Protein AF-A0A1E3VMW2-F1 (afdb_monomer_lite)

pLDDT: mean 75.23, std 18.52, range [34.0, 97.88]

Radius of gyration: 25.01 Å; chains: 1; bounding box: 43×43×113 Å

Sequence (293 aa):
MLRSIMIASTALVLLLGGCAENTAPGNDRAAEEAPPSAAADLVPASKAVREAEVSAVYPETMTEKEVRKTVRGRICRFTYTGVGDPVLAVEVPKAGAQPGRGVMKLNGKLVELQGESGEGQDMLAGETVMQADGLRAAVAPDQESTEAIDNAKQRREAALRFKVEGAEEVGFWGFYTCGEVVEGSATEADPRPREITATSGAEVYEHARCFACHGGLGYGGAGPEFRGHENLSDDKHVIGAILSGPGEMPAFADTLTNEQIAAVSTYIRTNWGNNFGPITPERVVEIRKSRAD

Structure (mmCIF, N/CA/C/O backbone):
data_AF-A0A1E3VMW2-F1
#
_entry.id   AF-A0A1E3VMW2-F1
#
loop_
_atom_site.group_PDB
_atom_site.id
_atom_site.type_symbol
_atom_site.label_atom_id
_atom_site.label_alt_id
_atom_site.label_comp_id
_atom_site.label_asym_id
_atom_site.label_entity_id
_atom_site.label_seq_id
_atom_site.pdbx_PDB_ins_code
_atom_site.Cartn_x
_atom_site.Cartn_y
_atom_site.Cartn_z
_atom_site.occupancy
_atom_site.B_iso_or_equiv
_atom_site.auth_seq_id
_atom_site.auth_comp_id
_atom_site.auth_asym_id
_atom_site.auth_atom_id
_atom_site.pdbx_PDB_model_num
ATOM 1 N N . MET A 1 1 ? 3.824 18.482 -87.664 1.00 45.34 1 MET A N 1
ATOM 2 C CA . MET A 1 1 ? 4.490 17.477 -86.803 1.00 45.34 1 MET A CA 1
ATOM 3 C C . MET A 1 1 ? 5.068 18.271 -85.638 1.00 45.34 1 MET A C 1
ATOM 5 O O . MET A 1 1 ? 5.895 19.120 -85.902 1.00 45.34 1 MET A O 1
ATOM 9 N N . LEU A 1 2 ? 4.503 18.284 -84.432 1.00 37.41 2 LEU A N 1
ATOM 10 C CA . LEU A 1 2 ? 4.511 17.207 -83.441 1.00 37.41 2 LEU A CA 1
ATOM 11 C C . LEU A 1 2 ? 3.449 17.521 -82.353 1.00 37.41 2 LEU A C 1
ATOM 13 O O . LEU A 1 2 ? 3.258 18.680 -81.998 1.00 37.41 2 LEU A O 1
ATOM 17 N N . ARG A 1 3 ? 2.749 16.492 -81.861 1.00 42.38 3 ARG A N 1
ATOM 18 C CA . ARG A 1 3 ? 1.789 16.522 -80.735 1.00 42.38 3 ARG A CA 1
ATOM 19 C C . ARG A 1 3 ? 2.523 16.658 -79.391 1.00 42.38 3 ARG A C 1
ATOM 21 O O . ARG A 1 3 ? 3.582 16.052 -79.274 1.00 42.38 3 ARG A O 1
ATOM 28 N N . SER A 1 4 ? 1.923 17.310 -78.383 1.00 43.19 4 SER A N 1
ATOM 29 C CA . SER A 1 4 ? 2.062 17.024 -76.926 1.00 43.19 4 SER A CA 1
ATOM 30 C C . SER A 1 4 ? 1.111 17.950 -76.137 1.00 43.19 4 SER A C 1
ATOM 32 O O . SER A 1 4 ? 1.305 19.157 -76.141 1.00 43.19 4 SER A O 1
ATOM 34 N N . ILE A 1 5 ? -0.106 17.509 -75.793 1.00 45.78 5 ILE A N 1
ATOM 35 C CA . ILE A 1 5 ? -0.536 16.836 -74.543 1.00 45.78 5 ILE A CA 1
ATOM 36 C C . ILE A 1 5 ? -0.614 17.806 -73.344 1.00 45.78 5 ILE A C 1
ATOM 38 O O . ILE A 1 5 ? 0.386 18.128 -72.714 1.00 45.78 5 ILE A O 1
ATOM 42 N N . MET A 1 6 ? -1.849 18.226 -73.032 1.00 45.41 6 MET A N 1
ATOM 43 C CA . MET A 1 6 ? -2.264 18.709 -71.710 1.00 45.41 6 MET A CA 1
ATOM 44 C C . MET A 1 6 ? -2.059 17.588 -70.685 1.00 45.41 6 MET A C 1
ATOM 46 O O . MET A 1 6 ? -2.569 16.487 -70.888 1.00 45.41 6 MET A O 1
ATOM 50 N N . ILE A 1 7 ? -1.392 17.878 -69.569 1.00 46.78 7 ILE A N 1
ATOM 51 C CA . ILE A 1 7 ? -1.481 17.057 -68.358 1.00 46.78 7 ILE A CA 1
ATOM 52 C C . ILE A 1 7 ? -2.141 17.923 -67.292 1.00 46.78 7 ILE A C 1
ATOM 54 O O . ILE A 1 7 ? -1.615 18.962 -66.898 1.00 46.78 7 ILE A O 1
ATOM 58 N N . ALA A 1 8 ? -3.345 17.511 -66.905 1.00 42.94 8 ALA A N 1
ATOM 59 C CA . ALA A 1 8 ? -4.125 18.109 -65.841 1.00 42.94 8 ALA A CA 1
ATOM 60 C C . ALA A 1 8 ? -3.450 17.847 -64.489 1.00 42.94 8 ALA A C 1
ATOM 62 O O . ALA A 1 8 ? -3.106 16.712 -64.164 1.00 42.94 8 ALA A O 1
ATOM 63 N N . SER A 1 9 ? -3.285 18.905 -63.701 1.00 45.75 9 SER A N 1
ATOM 64 C CA . SER A 1 9 ? -2.843 18.831 -62.313 1.00 45.75 9 SER A CA 1
ATOM 65 C C . SER A 1 9 ? -3.947 18.216 -61.450 1.00 45.75 9 SER A C 1
ATOM 67 O O . SER A 1 9 ? -4.866 18.912 -61.023 1.00 45.75 9 SER A O 1
ATOM 69 N N . THR A 1 10 ? -3.874 16.914 -61.184 1.00 45.25 10 THR A N 1
ATOM 70 C CA . THR A 1 10 ? -4.631 16.281 -60.095 1.00 45.25 10 THR A CA 1
ATOM 71 C C . THR A 1 10 ? -3.877 16.454 -58.784 1.00 45.25 10 THR A C 1
ATOM 73 O O . THR A 1 10 ? -2.752 15.983 -58.627 1.00 45.25 10 THR A O 1
ATOM 76 N N . ALA A 1 11 ? -4.519 17.158 -57.855 1.00 50.44 11 ALA A N 1
ATOM 77 C CA . ALA A 1 11 ? -4.103 17.311 -56.473 1.00 50.44 11 ALA A CA 1
ATOM 78 C C . ALA A 1 11 ? -4.029 15.952 -55.760 1.00 50.44 11 ALA A C 1
ATOM 80 O O . ALA A 1 11 ? -4.938 15.135 -55.885 1.00 50.44 11 ALA A O 1
ATOM 81 N N . LEU A 1 12 ? -2.988 15.757 -54.950 1.00 42.31 12 LEU A N 1
ATOM 82 C CA . LEU A 1 12 ? -2.970 14.742 -53.904 1.00 42.31 12 LEU A CA 1
ATOM 83 C C . LEU A 1 12 ? -2.643 15.438 -52.582 1.00 42.31 12 LEU A C 1
ATOM 85 O O . LEU A 1 12 ? -1.488 15.567 -52.186 1.00 42.31 12 LEU A O 1
ATOM 89 N N . VAL A 1 13 ? -3.688 15.951 -51.932 1.00 52.03 13 VAL A N 1
ATOM 90 C CA . VAL A 1 13 ? -3.635 16.322 -50.517 1.00 52.03 13 VAL A CA 1
ATOM 91 C C . VAL A 1 13 ? -3.684 15.008 -49.744 1.00 52.03 13 VAL A C 1
ATOM 93 O O . VAL A 1 13 ? -4.736 14.382 -49.637 1.00 52.03 13 VAL A O 1
ATOM 96 N N . LEU A 1 14 ? -2.526 14.553 -49.272 1.00 47.59 14 LEU A N 1
ATOM 97 C CA . LEU A 1 14 ? -2.429 13.437 -48.337 1.00 47.59 14 LEU A CA 1
ATOM 98 C C . LEU A 1 14 ? -3.011 13.892 -46.994 1.00 47.59 14 LEU A C 1
ATOM 100 O O . LEU A 1 14 ? -2.415 14.692 -46.276 1.00 47.59 14 LEU A O 1
ATOM 104 N N . LEU A 1 15 ? -4.208 13.395 -46.692 1.00 46.47 15 LEU A N 1
ATOM 105 C CA . LEU A 1 15 ? -4.826 13.455 -45.374 1.00 46.47 15 LEU A CA 1
ATOM 106 C C . LEU A 1 15 ? -3.934 12.699 -44.377 1.00 46.47 15 LEU A C 1
ATOM 108 O O . LEU A 1 15 ? -3.899 11.472 -44.368 1.00 46.47 15 LEU A O 1
ATOM 112 N N . LEU A 1 16 ? -3.220 13.438 -43.529 1.00 51.00 16 LEU A N 1
ATOM 113 C CA . LEU A 1 16 ? -2.649 12.923 -42.284 1.00 51.00 16 LEU A CA 1
ATOM 114 C C . LEU A 1 16 ? -3.783 12.781 -41.261 1.00 51.00 16 LEU A C 1
ATOM 116 O O . LEU A 1 16 ? -3.993 13.648 -40.418 1.00 51.00 16 LEU A O 1
ATOM 120 N N . GLY A 1 17 ? -4.548 11.702 -41.372 1.00 52.47 17 GLY A N 1
ATOM 121 C CA . GLY A 1 17 ? -5.539 11.295 -40.382 1.00 52.47 17 GLY A CA 1
ATOM 122 C C . GLY A 1 17 ? -5.531 9.779 -40.297 1.00 52.47 17 GLY A C 1
ATOM 123 O O . GLY A 1 17 ? -6.110 9.125 -41.155 1.00 52.47 17 GLY A O 1
ATOM 124 N N . GLY A 1 18 ? -4.813 9.222 -39.321 1.00 42.94 18 GLY A N 1
ATOM 125 C CA . GLY A 1 18 ? -4.735 7.764 -39.184 1.00 42.94 18 GLY A CA 1
ATOM 126 C C . GLY A 1 18 ? -3.926 7.199 -38.016 1.00 42.94 18 GLY A C 1
ATOM 127 O O . GLY A 1 18 ? -3.745 5.991 -37.973 1.00 42.94 18 GLY A O 1
ATOM 128 N N . CYS A 1 19 ? -3.450 8.006 -37.060 1.00 43.62 19 CYS A N 1
ATOM 129 C CA . CYS A 1 19 ? -2.678 7.485 -35.916 1.00 43.62 19 CYS A CA 1
ATOM 130 C C . CYS A 1 19 ? -3.468 7.418 -34.596 1.00 43.62 19 CYS A C 1
ATOM 132 O O . CYS A 1 19 ? -2.856 7.240 -33.550 1.00 43.62 19 CYS A O 1
ATOM 134 N N . ALA A 1 20 ? -4.796 7.578 -34.614 1.00 45.06 20 ALA A N 1
ATOM 135 C CA . ALA A 1 20 ? -5.612 7.591 -33.392 1.00 45.06 20 ALA A CA 1
ATOM 136 C C . ALA A 1 20 ? -6.608 6.422 -33.270 1.00 45.06 20 ALA A C 1
ATOM 138 O O . ALA A 1 20 ? -7.364 6.379 -32.306 1.00 45.06 20 ALA A O 1
ATOM 139 N N . GLU A 1 21 ? -6.616 5.464 -34.200 1.00 44.47 21 GLU A N 1
ATOM 140 C CA . GLU A 1 21 ? -7.597 4.372 -34.190 1.00 44.47 21 GLU A CA 1
ATOM 141 C C . GLU A 1 21 ? -6.891 3.013 -34.122 1.00 44.47 21 GLU A C 1
ATOM 143 O O . GLU A 1 21 ? -6.531 2.404 -35.129 1.00 44.47 21 GLU A O 1
ATOM 148 N N . ASN A 1 22 ? -6.679 2.542 -32.891 1.00 49.25 22 ASN A N 1
ATOM 149 C CA . ASN A 1 22 ? -6.213 1.191 -32.598 1.00 49.25 22 ASN A CA 1
ATOM 150 C C . ASN A 1 22 ? -7.405 0.218 -32.690 1.00 49.25 22 ASN A C 1
ATOM 152 O O . ASN A 1 22 ? -8.148 0.045 -31.728 1.00 49.25 22 ASN A O 1
ATOM 156 N N . THR A 1 23 ? -7.608 -0.375 -33.868 1.00 51.22 23 THR A N 1
ATOM 157 C CA . THR A 1 23 ? -8.753 -1.247 -34.212 1.00 51.22 23 THR A CA 1
ATOM 158 C C . THR A 1 23 ? -8.432 -2.744 -34.117 1.00 51.22 23 THR A C 1
ATOM 160 O O . THR A 1 23 ? -9.024 -3.566 -34.818 1.00 51.22 23 THR A O 1
ATOM 163 N N . ALA A 1 24 ? -7.491 -3.133 -33.248 1.00 41.78 24 ALA A N 1
ATOM 164 C CA . ALA A 1 24 ? -7.249 -4.545 -32.965 1.00 41.78 24 ALA A CA 1
ATOM 165 C C . ALA A 1 24 ? -8.537 -5.204 -32.411 1.00 41.78 24 ALA A C 1
ATOM 167 O O . ALA A 1 24 ? -9.117 -4.673 -31.459 1.00 41.78 24 ALA A O 1
ATOM 168 N N . PRO A 1 25 ? -8.999 -6.343 -32.967 1.00 35.47 25 PRO A N 1
ATOM 169 C CA . PRO A 1 25 ? -10.180 -7.041 -32.466 1.00 35.47 25 PRO A CA 1
ATOM 170 C C . PRO A 1 25 ? -9.991 -7.422 -30.992 1.00 35.47 25 PRO A C 1
ATOM 172 O O . PRO A 1 25 ? -9.126 -8.236 -30.674 1.00 35.47 25 PRO A O 1
ATOM 175 N N . GLY A 1 26 ? -10.785 -6.821 -30.100 1.00 45.25 26 GLY A N 1
ATOM 176 C CA . GLY A 1 26 ? -10.678 -6.991 -28.645 1.00 45.25 26 GLY A CA 1
ATOM 177 C C . GLY A 1 26 ? -10.190 -5.754 -27.885 1.00 45.25 26 GLY A C 1
ATOM 178 O O . GLY A 1 26 ? -10.295 -5.735 -26.663 1.00 45.25 26 GLY A O 1
ATOM 179 N N . ASN A 1 27 ? -9.720 -4.715 -28.582 1.00 48.56 27 ASN A N 1
ATOM 180 C CA . ASN A 1 27 ? -9.195 -3.486 -27.979 1.00 48.56 27 ASN A CA 1
ATOM 181 C C . ASN A 1 27 ? -10.216 -2.325 -27.932 1.00 48.56 27 ASN A C 1
ATOM 183 O O . ASN A 1 27 ? -9.896 -1.218 -27.511 1.00 48.56 27 ASN A O 1
ATOM 187 N N . ASP A 1 28 ? -11.448 -2.579 -28.370 1.00 47.56 28 ASP A N 1
ATOM 188 C CA . ASP A 1 28 ? -12.571 -1.642 -28.460 1.00 47.56 28 ASP A CA 1
ATOM 189 C C . ASP A 1 28 ? -13.695 -1.932 -27.452 1.00 47.56 28 ASP A C 1
ATOM 191 O O . ASP A 1 28 ? -14.714 -1.238 -27.425 1.00 47.56 28 ASP A O 1
ATOM 195 N N . ARG A 1 29 ? -13.501 -2.894 -26.543 1.00 41.06 29 ARG A N 1
ATOM 196 C CA . ARG A 1 29 ? -14.291 -2.901 -25.313 1.00 41.06 29 ARG A CA 1
ATOM 197 C C . ARG A 1 29 ? -13.736 -1.810 -24.414 1.00 41.06 29 ARG A C 1
ATOM 199 O O . ARG A 1 29 ? -12.747 -2.019 -23.718 1.00 41.06 29 ARG A O 1
ATOM 206 N N . ALA A 1 30 ? -14.403 -0.654 -24.409 1.00 40.88 30 ALA A N 1
ATOM 207 C CA . ALA A 1 30 ? -14.464 0.155 -23.200 1.00 40.88 30 ALA A CA 1
ATOM 208 C C . ALA A 1 30 ? -14.656 -0.832 -22.047 1.00 40.88 30 ALA A C 1
ATOM 210 O O . ALA A 1 30 ? -15.607 -1.617 -22.087 1.00 40.88 30 ALA A O 1
ATOM 211 N N . ALA A 1 31 ? -13.691 -0.892 -21.126 1.00 40.91 31 ALA A N 1
ATOM 212 C CA . ALA A 1 31 ? -13.816 -1.728 -19.951 1.00 40.91 31 ALA A CA 1
ATOM 213 C C . ALA A 1 31 ? -15.163 -1.362 -19.333 1.00 40.91 31 ALA A C 1
ATOM 215 O O . ALA A 1 31 ? -15.338 -0.229 -18.887 1.00 40.91 31 ALA A O 1
ATOM 216 N N . GLU A 1 32 ? -16.141 -2.266 -19.412 1.00 41.00 32 GLU A N 1
ATOM 217 C CA . GLU A 1 32 ? -17.344 -2.126 -18.612 1.00 41.00 32 GLU A CA 1
ATOM 218 C C . GLU A 1 32 ? -16.821 -2.036 -17.186 1.00 41.00 32 GLU A C 1
ATOM 220 O O . GLU A 1 32 ? -16.228 -2.991 -16.677 1.00 41.00 32 GLU A O 1
ATOM 225 N N . GLU A 1 33 ? -16.916 -0.840 -16.602 1.00 41.66 33 GLU A N 1
ATOM 226 C CA . GLU A 1 33 ? -16.573 -0.619 -15.212 1.00 41.66 33 GLU A CA 1
ATOM 227 C C . GLU A 1 33 ? -17.286 -1.712 -14.429 1.00 41.66 33 GLU A C 1
ATOM 229 O O . GLU A 1 33 ? -18.516 -1.826 -14.490 1.00 41.66 33 GLU A O 1
ATOM 234 N N . ALA A 1 34 ? -16.511 -2.571 -13.758 1.00 42.81 34 ALA A N 1
ATOM 235 C CA . ALA A 1 34 ? -17.097 -3.570 -12.888 1.00 42.81 34 ALA A CA 1
ATOM 236 C C . ALA A 1 34 ? -18.078 -2.826 -11.971 1.00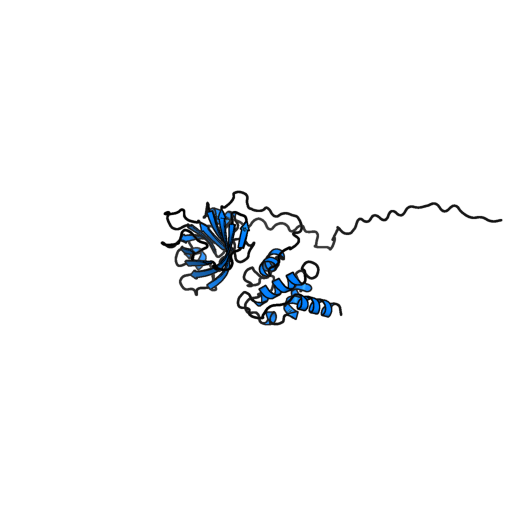 42.81 34 ALA A C 1
ATOM 238 O O . ALA A 1 34 ? -17.706 -1.778 -11.425 1.00 42.81 34 ALA A O 1
ATOM 239 N N . PRO A 1 35 ? -19.333 -3.298 -11.843 1.00 45.41 35 PRO A N 1
ATOM 240 C CA . PRO A 1 35 ? -20.330 -2.592 -11.060 1.00 45.41 35 PRO A CA 1
ATOM 241 C C . PRO A 1 35 ? -19.742 -2.313 -9.675 1.00 45.41 35 PRO A C 1
ATOM 243 O O . PRO A 1 35 ? -19.055 -3.187 -9.134 1.00 45.41 35 PRO A O 1
ATOM 246 N N . PRO A 1 36 ? -19.963 -1.111 -9.109 1.00 48.66 36 PRO A N 1
ATOM 247 C CA . PRO A 1 36 ? -19.366 -0.739 -7.838 1.00 48.66 36 PRO A CA 1
ATOM 248 C C . PRO A 1 36 ? -19.629 -1.854 -6.835 1.00 48.66 36 PRO A C 1
ATOM 250 O O . PRO A 1 36 ? -20.788 -2.222 -6.618 1.00 48.66 36 PRO A O 1
ATOM 253 N N . SER A 1 37 ? -18.546 -2.407 -6.274 1.00 51.31 37 SER A N 1
ATOM 254 C CA . SER A 1 37 ? -18.624 -3.482 -5.288 1.00 51.31 37 SER A CA 1
ATOM 255 C C . SER A 1 37 ? -19.702 -3.126 -4.275 1.00 51.31 37 SER A C 1
ATOM 257 O O . SER A 1 37 ? -19.699 -2.025 -3.709 1.00 51.31 37 SER A O 1
ATOM 259 N N . ALA A 1 38 ? -20.637 -4.050 -4.054 1.00 60.88 38 ALA A N 1
ATOM 260 C CA . ALA A 1 38 ? -21.633 -3.883 -3.012 1.00 60.88 38 ALA A CA 1
ATOM 261 C C . ALA A 1 38 ? -20.905 -3.550 -1.702 1.00 60.88 38 ALA A C 1
ATOM 263 O O . ALA A 1 38 ? -19.870 -4.135 -1.377 1.00 60.88 38 ALA A O 1
ATOM 264 N N . ALA A 1 39 ? -21.399 -2.535 -0.995 1.00 58.66 39 ALA A N 1
ATOM 265 C CA . ALA A 1 39 ? -20.706 -2.024 0.175 1.00 58.66 39 ALA A CA 1
ATOM 266 C C . ALA A 1 39 ? -20.673 -3.097 1.271 1.00 58.66 39 ALA A C 1
ATOM 268 O O . ALA A 1 39 ? -21.726 -3.620 1.626 1.00 58.66 39 ALA A O 1
ATOM 269 N N . ALA A 1 40 ? -19.493 -3.347 1.841 1.00 70.81 40 ALA A N 1
ATOM 270 C CA . ALA A 1 40 ? -19.291 -4.326 2.904 1.00 70.81 40 ALA A CA 1
ATOM 271 C C . ALA A 1 40 ? -20.227 -4.121 4.110 1.00 70.81 40 ALA A C 1
ATOM 273 O O . ALA A 1 40 ? -20.547 -2.979 4.481 1.00 70.81 40 ALA A O 1
ATOM 274 N N . ASP A 1 41 ? -20.618 -5.226 4.750 1.00 84.44 41 ASP A N 1
ATOM 275 C CA . ASP A 1 41 ? -21.356 -5.205 6.015 1.00 84.44 41 ASP A CA 1
ATOM 276 C C . ASP A 1 41 ? -20.420 -4.880 7.182 1.00 84.44 41 ASP A C 1
ATOM 278 O O . ASP A 1 41 ? -19.266 -5.316 7.213 1.00 84.44 41 ASP A O 1
ATOM 282 N N . LEU A 1 42 ? -20.943 -4.152 8.168 1.00 81.38 42 LEU A N 1
ATOM 283 C CA . LEU A 1 42 ? -20.276 -3.935 9.449 1.00 81.38 42 LEU A CA 1
ATOM 284 C C . LEU A 1 42 ? -20.587 -5.121 10.371 1.00 81.38 42 LEU A C 1
ATOM 286 O O . LEU A 1 42 ? -21.759 -5.416 10.617 1.00 81.38 42 LEU A O 1
ATOM 290 N N . VAL A 1 43 ? -19.558 -5.804 10.872 1.00 82.38 43 VAL A N 1
ATOM 291 C CA . VAL A 1 43 ? -19.710 -6.953 11.781 1.00 82.38 43 VAL A CA 1
ATOM 292 C C . VAL A 1 43 ? -18.696 -6.875 12.928 1.00 82.38 43 VAL A C 1
ATOM 294 O O . VAL A 1 43 ? -17.662 -6.227 12.779 1.00 82.38 43 VAL A O 1
ATOM 297 N N . PRO A 1 44 ? -18.941 -7.552 14.066 1.00 81.88 44 PRO A N 1
ATOM 298 C CA . PRO A 1 44 ? -17.929 -7.689 15.111 1.00 81.88 44 PRO A CA 1
ATOM 299 C C . PRO A 1 44 ? -16.663 -8.380 14.588 1.00 81.88 44 PRO A C 1
ATOM 301 O O . PRO A 1 44 ? -16.764 -9.327 13.799 1.00 81.88 44 PRO A O 1
ATOM 304 N N . ALA A 1 45 ? -15.489 -7.976 15.082 1.00 71.19 45 ALA A N 1
ATOM 305 C CA . ALA A 1 45 ? -14.197 -8.504 14.634 1.00 71.19 45 ALA A CA 1
ATOM 306 C C . ALA A 1 45 ? -14.135 -10.032 14.753 1.00 71.19 45 ALA A C 1
ATOM 308 O O . ALA A 1 45 ? -13.763 -10.725 13.809 1.00 71.19 45 ALA A O 1
ATOM 309 N N . SER A 1 46 ? -14.625 -10.578 15.871 1.00 74.19 46 SER A N 1
ATOM 310 C CA . SER A 1 46 ? -14.648 -12.028 16.097 1.00 74.19 46 SER A CA 1
ATOM 311 C C . SER A 1 46 ? -15.424 -12.804 15.024 1.00 74.19 46 SER A C 1
ATOM 313 O O . SER A 1 46 ? -15.114 -13.961 14.750 1.00 74.19 46 SER A O 1
ATOM 315 N N . LYS A 1 47 ? -16.439 -12.191 14.400 1.00 76.56 47 LYS A N 1
ATOM 316 C CA . LYS A 1 47 ? -17.180 -12.810 13.297 1.00 76.56 47 LYS A CA 1
ATOM 317 C C . LYS A 1 47 ? -16.374 -12.766 12.000 1.00 76.56 47 LYS A C 1
ATOM 319 O O . LYS A 1 47 ? -16.269 -13.797 11.349 1.00 76.56 47 LYS A O 1
ATOM 324 N N . ALA A 1 48 ? -15.776 -11.618 11.676 1.00 62.72 48 ALA A N 1
ATOM 325 C CA . ALA A 1 48 ? -14.928 -11.471 10.492 1.00 62.72 48 ALA A CA 1
ATOM 326 C C . ALA A 1 48 ? -13.726 -12.436 10.518 1.00 62.72 48 ALA A C 1
ATOM 328 O O . ALA A 1 48 ? -13.384 -13.022 9.496 1.00 62.72 48 ALA A O 1
ATOM 329 N N . VAL A 1 49 ? -13.138 -12.649 11.701 1.00 67.75 49 VAL A N 1
ATOM 330 C CA . VAL A 1 49 ? -11.978 -13.532 11.904 1.00 67.75 49 VAL A CA 1
ATOM 331 C C . VAL A 1 49 ? -12.343 -15.017 11.806 1.00 67.75 49 VAL A C 1
ATOM 333 O O . VAL A 1 49 ? -11.623 -15.775 11.170 1.00 67.75 49 VAL A O 1
ATOM 336 N N . ARG A 1 50 ? -13.453 -15.459 12.415 1.00 64.56 50 ARG A N 1
ATOM 337 C CA . ARG A 1 50 ? -13.838 -16.888 12.437 1.00 64.56 50 ARG A CA 1
ATOM 338 C C . ARG A 1 50 ? -14.280 -17.440 11.082 1.00 64.56 50 ARG A C 1
ATOM 340 O O . ARG A 1 50 ? -14.211 -18.645 10.879 1.00 64.56 50 ARG A O 1
ATOM 347 N N . GLU A 1 51 ? -14.793 -16.585 10.203 1.00 60.75 51 GLU A N 1
ATOM 348 C CA . GLU A 1 51 ? -15.231 -16.974 8.856 1.00 60.75 51 GLU A CA 1
ATOM 349 C C . GLU A 1 51 ? -14.060 -17.027 7.851 1.00 60.75 51 GLU A C 1
ATOM 351 O O . GLU A 1 51 ? -14.262 -17.424 6.706 1.00 60.75 51 GLU A O 1
ATOM 356 N N . ALA A 1 52 ? -12.841 -16.659 8.264 1.00 53.69 52 ALA A N 1
ATOM 357 C CA . ALA A 1 52 ? -11.627 -16.832 7.476 1.00 53.69 52 ALA A CA 1
ATOM 358 C C . ALA A 1 52 ? -10.960 -18.175 7.824 1.00 53.69 52 ALA A C 1
ATOM 360 O O . ALA A 1 52 ? -10.673 -18.449 8.990 1.00 53.69 52 ALA A O 1
ATOM 361 N N . GLU A 1 53 ? -10.703 -19.028 6.827 1.00 46.81 53 GLU A N 1
ATOM 362 C CA . GLU A 1 53 ? -9.847 -20.199 7.038 1.00 46.81 53 GLU A CA 1
ATOM 363 C C . GLU A 1 53 ? -8.455 -19.749 7.522 1.00 46.81 53 GLU A C 1
ATOM 365 O O . GLU A 1 53 ? -7.951 -18.699 7.133 1.00 46.81 53 GLU A O 1
ATOM 370 N N . VAL A 1 54 ? -7.855 -20.550 8.407 1.00 49.22 54 VAL A N 1
ATOM 371 C CA . VAL A 1 54 ? -6.871 -20.211 9.466 1.00 49.22 54 VAL A CA 1
ATOM 372 C C . VAL A 1 54 ? -5.507 -19.669 8.973 1.00 49.22 54 VAL A C 1
ATOM 374 O O . VAL A 1 54 ? -4.583 -19.461 9.754 1.00 49.22 54 VAL A O 1
ATOM 377 N N . SER A 1 55 ? -5.365 -19.361 7.688 1.00 40.66 55 SER A N 1
ATOM 378 C CA . SER A 1 55 ? -4.124 -18.872 7.082 1.00 40.66 55 SER A CA 1
ATOM 379 C C . SER A 1 55 ? -4.226 -17.374 6.779 1.00 40.66 55 SER A C 1
ATOM 381 O O . SER A 1 55 ? -4.380 -16.966 5.636 1.00 40.66 55 SER A O 1
ATOM 383 N N . ALA A 1 56 ? -4.127 -16.586 7.853 1.00 53.38 56 ALA A N 1
ATOM 384 C CA . ALA A 1 56 ? -3.969 -15.131 7.910 1.00 53.38 56 ALA A CA 1
ATOM 385 C C . ALA A 1 56 ? -5.118 -14.251 7.363 1.00 53.38 56 ALA A C 1
ATOM 387 O O . ALA A 1 56 ? -5.334 -14.076 6.167 1.00 53.38 56 ALA A O 1
ATOM 388 N N . VAL A 1 57 ? -5.798 -13.581 8.298 1.00 68.12 57 VAL A N 1
ATOM 389 C CA . VAL A 1 57 ? -6.717 -12.471 8.026 1.00 68.12 57 VAL A CA 1
ATOM 390 C C . VAL A 1 57 ? -5.880 -11.234 7.690 1.00 68.12 57 VAL A C 1
ATOM 392 O O . VAL A 1 57 ? -5.340 -10.595 8.588 1.00 68.12 57 VAL A O 1
ATOM 395 N N . TYR A 1 58 ? -5.722 -10.910 6.409 1.00 77.44 58 TYR A N 1
ATOM 396 C CA . TYR A 1 58 ? -4.981 -9.721 5.980 1.00 77.44 58 TYR A CA 1
ATOM 397 C C . TYR A 1 58 ? -5.887 -8.481 5.902 1.00 77.44 58 TYR A C 1
ATOM 399 O O . TYR A 1 58 ? -7.038 -8.607 5.481 1.00 77.44 58 TYR A O 1
ATOM 407 N N . PRO A 1 59 ? -5.392 -7.283 6.274 1.00 84.38 59 PRO A N 1
ATOM 408 C CA . PRO A 1 59 ? -6.114 -6.040 6.029 1.00 84.38 59 PRO A CA 1
ATOM 409 C C . PRO A 1 59 ? -6.346 -5.799 4.531 1.00 84.38 59 PRO A C 1
ATOM 411 O O . PRO A 1 59 ? -5.418 -5.835 3.725 1.00 84.38 59 PRO A O 1
ATOM 414 N N . GLU A 1 60 ? -7.594 -5.533 4.161 1.00 80.75 60 GLU A N 1
ATOM 415 C CA . GLU A 1 60 ? -8.008 -5.208 2.797 1.00 80.75 60 GLU A CA 1
ATOM 416 C C . GLU A 1 60 ? -8.199 -3.704 2.610 1.00 80.75 60 GLU A C 1
ATOM 418 O O . GLU A 1 60 ? -8.470 -2.962 3.559 1.00 80.75 60 GLU A O 1
ATOM 423 N N . THR A 1 61 ? -8.117 -3.254 1.358 1.00 83.56 61 THR A N 1
ATOM 424 C CA . THR A 1 61 ? -8.395 -1.865 0.998 1.00 83.56 61 THR A CA 1
ATOM 425 C C . THR A 1 61 ? -9.869 -1.515 1.180 1.00 83.56 61 THR A C 1
ATOM 427 O O . THR A 1 61 ? -10.781 -2.294 0.889 1.00 83.56 61 THR A O 1
ATOM 430 N N . MET A 1 62 ? -10.108 -0.305 1.674 1.00 87.81 62 MET A N 1
ATOM 431 C CA . MET A 1 62 ? -11.429 0.271 1.869 1.00 87.81 62 MET A CA 1
ATOM 432 C C . MET A 1 62 ? -11.637 1.437 0.926 1.00 87.81 62 MET A C 1
ATOM 434 O O . MET A 1 62 ? -10.845 2.374 0.883 1.00 87.81 62 MET A O 1
ATOM 438 N N . THR A 1 63 ? -12.791 1.447 0.274 1.00 82.38 63 THR A N 1
ATOM 439 C CA . THR A 1 63 ? -13.255 2.633 -0.433 1.00 82.38 63 THR A CA 1
ATOM 440 C C . THR A 1 63 ? -13.515 3.771 0.549 1.00 82.38 63 THR A C 1
ATOM 442 O O . THR A 1 63 ? -13.922 3.584 1.699 1.00 82.38 63 THR A O 1
ATOM 445 N N . GLU A 1 64 ? -13.427 4.995 0.054 1.00 82.00 64 GLU A N 1
ATOM 446 C CA . GLU A 1 64 ? -13.777 6.189 0.817 1.00 82.00 64 GLU A CA 1
ATOM 447 C C . GLU A 1 64 ? -15.218 6.166 1.379 1.00 82.00 64 GLU A C 1
ATOM 449 O O . GLU A 1 64 ? -15.495 6.723 2.444 1.00 82.00 64 GLU A O 1
ATOM 454 N N . LYS A 1 65 ? -16.160 5.492 0.700 1.00 83.81 65 LYS A N 1
ATOM 455 C CA . LYS A 1 65 ? -17.532 5.296 1.204 1.00 83.81 65 LYS A CA 1
ATOM 456 C C . LYS A 1 65 ? -17.567 4.354 2.407 1.00 83.81 65 LYS A C 1
ATOM 458 O O . LYS A 1 65 ? -18.338 4.605 3.330 1.00 83.81 65 LYS A O 1
ATOM 463 N N . GLU A 1 66 ? -16.770 3.289 2.388 1.00 87.00 66 GLU A N 1
ATOM 464 C CA . GLU A 1 66 ? -16.639 2.333 3.491 1.00 87.00 66 GLU A CA 1
ATOM 465 C C . GLU A 1 66 ? -15.970 2.975 4.708 1.00 87.00 66 GLU A C 1
ATOM 467 O O . GLU A 1 66 ? -16.541 2.909 5.793 1.00 87.00 66 GLU A O 1
ATOM 472 N N . VAL A 1 67 ? -14.854 3.691 4.519 1.00 87.75 67 VAL A N 1
ATOM 473 C CA . VAL A 1 67 ? -14.171 4.456 5.583 1.00 87.75 67 VAL A CA 1
ATOM 474 C C . VAL A 1 67 ? -15.160 5.371 6.304 1.00 87.75 67 VAL A C 1
ATOM 476 O O . VAL A 1 67 ? -15.303 5.347 7.529 1.00 87.75 67 VAL A O 1
ATOM 479 N N . ARG A 1 68 ? -15.931 6.127 5.518 1.00 87.75 68 ARG A N 1
ATOM 480 C CA . ARG A 1 68 ? -16.937 7.055 6.028 1.00 87.75 68 ARG A CA 1
ATOM 481 C C . ARG A 1 68 ? -18.078 6.380 6.785 1.00 87.75 68 ARG A C 1
ATOM 483 O O . ARG A 1 68 ? -18.770 7.079 7.511 1.00 87.75 68 ARG A O 1
ATOM 490 N N . LYS A 1 69 ? -18.329 5.073 6.670 1.00 88.44 69 LYS A N 1
ATOM 491 C CA . LYS A 1 69 ? -19.379 4.433 7.487 1.00 88.44 69 LYS A CA 1
ATOM 492 C C . LYS A 1 69 ? -19.067 4.516 8.983 1.00 88.44 69 LYS A C 1
ATOM 494 O O . LYS A 1 69 ? -20.003 4.622 9.772 1.00 88.44 69 LYS A O 1
ATOM 499 N N . THR A 1 70 ? -17.785 4.531 9.341 1.00 86.56 70 THR A N 1
ATOM 500 C CA . THR A 1 70 ? -17.339 4.458 10.734 1.00 86.56 70 THR A CA 1
ATOM 501 C C . THR A 1 70 ? -16.680 5.754 11.180 1.00 86.56 70 THR A C 1
ATOM 503 O O . THR A 1 70 ? -17.131 6.343 12.160 1.00 86.56 70 THR A O 1
ATOM 506 N N . VAL A 1 71 ? -15.669 6.238 10.451 1.00 87.94 71 VAL A N 1
ATOM 507 C CA . VAL A 1 71 ? -14.825 7.362 10.890 1.00 87.94 71 VAL A CA 1
ATOM 508 C C . VAL A 1 71 ? -15.183 8.682 10.201 1.00 87.94 71 VAL A C 1
ATOM 510 O O . VAL A 1 71 ? -15.597 8.707 9.037 1.00 87.94 71 VAL A O 1
ATOM 513 N N . ARG A 1 72 ? -15.055 9.800 10.926 1.00 84.38 72 ARG A N 1
ATOM 514 C CA . ARG A 1 72 ? -15.420 11.161 10.491 1.00 84.38 72 ARG A CA 1
ATOM 515 C C . ARG A 1 72 ? -14.375 12.199 10.919 1.00 84.38 72 ARG A C 1
ATOM 517 O O . ARG A 1 72 ? -13.557 11.959 11.797 1.00 84.38 72 ARG A O 1
ATOM 524 N N . GLY A 1 73 ? -14.458 13.400 10.343 1.00 83.00 73 GLY A N 1
ATOM 525 C CA . GLY A 1 73 ? -13.622 14.539 10.737 1.00 83.00 73 GLY A CA 1
ATOM 526 C C . GLY A 1 73 ? -12.200 14.460 10.183 1.00 83.00 73 GLY A C 1
ATOM 527 O O . GLY A 1 73 ? -12.009 14.133 9.013 1.00 83.00 73 GLY A O 1
ATOM 528 N N . ARG A 1 74 ? -11.199 14.796 11.005 1.00 85.75 74 ARG A N 1
ATOM 529 C CA . ARG A 1 74 ? -9.784 14.645 10.645 1.00 85.75 74 ARG A CA 1
ATOM 530 C C . ARG A 1 74 ? -9.382 13.195 10.862 1.00 85.75 74 ARG A C 1
ATOM 532 O O . ARG A 1 74 ? -9.583 12.675 11.958 1.00 85.75 74 ARG A O 1
ATOM 539 N N . ILE A 1 75 ? -8.818 12.562 9.839 1.00 88.25 75 ILE A N 1
ATOM 540 C CA . ILE A 1 75 ? -8.441 11.152 9.919 1.00 88.25 75 ILE A CA 1
ATOM 541 C C . ILE A 1 75 ? -7.012 10.938 9.432 1.00 88.25 75 ILE A C 1
ATOM 543 O O . ILE A 1 75 ? -6.514 11.656 8.560 1.00 88.25 75 ILE A O 1
ATOM 547 N N . CYS A 1 76 ? -6.378 9.916 9.983 1.00 90.75 76 CYS A N 1
ATOM 548 C CA . CYS A 1 76 ? -5.155 9.336 9.466 1.00 90.75 76 CYS A CA 1
ATOM 549 C C . CYS A 1 76 ? -5.478 8.049 8.709 1.00 90.75 76 CYS A C 1
ATOM 551 O O . CYS A 1 76 ? -6.380 7.305 9.092 1.00 90.75 76 CYS A O 1
ATOM 553 N N . ARG A 1 77 ? -4.767 7.807 7.610 1.00 92.25 77 ARG A N 1
ATOM 554 C CA . ARG A 1 77 ? -4.941 6.651 6.729 1.00 92.25 77 ARG A CA 1
ATOM 555 C C . ARG A 1 77 ? -3.619 5.918 6.597 1.00 92.25 77 ARG A C 1
ATOM 557 O O . ARG A 1 77 ? -2.626 6.547 6.240 1.00 92.25 77 ARG A O 1
ATOM 564 N N . PHE A 1 78 ? -3.631 4.612 6.841 1.00 91.94 78 PHE A N 1
ATOM 565 C CA . PHE A 1 78 ? -2.548 3.726 6.436 1.00 91.94 78 PHE A CA 1
ATOM 566 C C . PHE A 1 78 ? -2.904 3.075 5.101 1.00 91.94 78 PHE A C 1
ATOM 568 O O . PHE A 1 78 ? -3.965 2.458 4.968 1.00 91.94 78 PHE A O 1
ATOM 575 N N . THR A 1 79 ? -2.013 3.201 4.128 1.00 86.81 79 THR A N 1
ATOM 576 C CA . THR A 1 79 ? -2.127 2.616 2.791 1.00 86.81 79 THR A CA 1
ATOM 577 C C . THR A 1 79 ? -0.908 1.738 2.537 1.00 86.81 79 THR A C 1
ATOM 579 O O . THR A 1 79 ? 0.188 2.044 3.001 1.00 86.81 79 THR A O 1
ATOM 582 N N . TYR A 1 80 ? -1.060 0.650 1.781 1.00 78.69 80 TYR A N 1
ATOM 583 C CA . TYR A 1 80 ? 0.110 -0.146 1.385 1.00 78.69 80 TYR A CA 1
ATOM 584 C C . TYR A 1 80 ? 1.033 0.617 0.429 1.00 78.69 80 TYR A C 1
ATOM 586 O O . TYR A 1 80 ? 2.227 0.334 0.360 1.00 78.69 80 TYR A O 1
ATOM 594 N N . THR A 1 81 ? 0.494 1.613 -0.276 1.00 71.06 81 THR A N 1
ATOM 595 C CA . THR A 1 81 ? 1.210 2.397 -1.283 1.00 71.06 81 THR A CA 1
ATOM 596 C C . THR A 1 81 ? 0.841 3.874 -1.225 1.00 71.06 81 THR A C 1
ATOM 598 O O . THR A 1 81 ? -0.151 4.258 -0.607 1.00 71.06 81 THR A O 1
ATOM 601 N N . GLY A 1 82 ? 1.641 4.733 -1.861 1.00 66.88 82 GLY A N 1
ATOM 602 C CA . GLY A 1 82 ? 1.496 6.186 -1.740 1.00 66.88 82 GLY A CA 1
ATOM 603 C C . GLY A 1 82 ? 0.185 6.762 -2.298 1.00 66.88 82 GLY A C 1
ATOM 604 O O . GLY A 1 82 ? -0.190 7.871 -1.923 1.00 66.88 82 GLY A O 1
ATOM 605 N N . VAL A 1 83 ? -0.517 6.031 -3.168 1.00 62.56 83 VAL A N 1
ATOM 606 C CA . VAL A 1 83 ? -1.759 6.480 -3.833 1.00 62.56 83 VAL A CA 1
ATOM 607 C C . VAL A 1 83 ? -2.912 5.475 -3.725 1.00 62.56 83 VAL A C 1
ATOM 609 O O . VAL A 1 83 ? -3.965 5.694 -4.320 1.00 62.56 83 VAL A O 1
ATOM 612 N N . GLY A 1 84 ? -2.713 4.375 -2.995 1.00 65.94 84 GLY A N 1
ATOM 613 C CA . GLY A 1 84 ? -3.707 3.318 -2.833 1.00 65.94 84 GLY A CA 1
ATOM 614 C C . GLY A 1 84 ? -4.819 3.664 -1.841 1.00 65.94 84 GLY A C 1
ATOM 615 O O . GLY A 1 84 ? -4.718 4.605 -1.051 1.00 65.94 84 GLY A O 1
ATOM 616 N N . ASP A 1 85 ? -5.875 2.855 -1.859 1.00 83.75 85 ASP A N 1
ATOM 617 C CA . ASP A 1 85 ? -6.967 2.931 -0.888 1.00 83.75 85 ASP A CA 1
ATOM 618 C C . ASP A 1 85 ? -6.499 2.499 0.522 1.00 83.75 85 ASP A C 1
ATOM 620 O O . ASP A 1 85 ? -5.634 1.623 0.659 1.00 83.75 85 ASP A O 1
ATOM 624 N N . PRO A 1 86 ? -7.046 3.090 1.601 1.00 88.38 86 PRO A N 1
ATOM 625 C CA . PRO A 1 86 ? -6.617 2.795 2.965 1.00 88.38 86 PRO A CA 1
ATOM 626 C C . PRO A 1 86 ? -7.020 1.393 3.416 1.00 88.38 86 PRO A C 1
ATOM 628 O O . PRO A 1 86 ? -8.149 0.965 3.196 1.00 88.38 86 PRO A O 1
ATOM 631 N N . VAL A 1 87 ? -6.135 0.719 4.149 1.00 90.31 87 VAL A N 1
ATOM 632 C CA . VAL A 1 87 ? -6.458 -0.535 4.862 1.00 90.31 87 VAL A CA 1
ATOM 633 C C . VAL A 1 87 ? -6.759 -0.319 6.343 1.00 90.31 87 VAL A C 1
ATOM 635 O O . VAL A 1 87 ? -7.392 -1.153 6.989 1.00 90.31 87 VAL A O 1
ATOM 638 N N . LEU A 1 88 ? -6.364 0.839 6.874 1.00 94.06 88 LEU A N 1
ATOM 639 C CA . LEU A 1 88 ? -6.746 1.326 8.193 1.00 94.06 88 LEU A CA 1
ATOM 640 C C . LEU A 1 88 ? -7.010 2.829 8.100 1.00 94.06 88 LEU A C 1
ATOM 642 O O . LEU A 1 88 ? -6.218 3.575 7.521 1.00 94.06 88 LEU A O 1
ATOM 646 N N . ALA A 1 89 ? -8.111 3.274 8.696 1.00 93.88 89 ALA A N 1
ATOM 647 C CA . ALA A 1 89 ? -8.407 4.687 8.878 1.00 93.88 89 ALA A CA 1
ATOM 648 C C . ALA A 1 89 ? -8.746 4.961 10.344 1.00 93.88 89 ALA A C 1
ATOM 650 O O . ALA A 1 89 ? -9.529 4.223 10.937 1.00 93.88 89 ALA A O 1
ATOM 651 N N . VAL A 1 90 ? -8.168 6.017 10.914 1.00 92.56 90 VAL A N 1
ATOM 652 C CA . VAL A 1 90 ? -8.278 6.359 12.340 1.00 92.56 90 VAL A CA 1
ATOM 653 C C . VAL A 1 90 ? -8.680 7.820 12.490 1.00 92.56 90 VAL A C 1
ATOM 655 O O . VAL A 1 90 ? -8.087 8.697 11.865 1.00 92.56 90 VAL A O 1
ATOM 658 N N . GLU A 1 91 ? -9.692 8.096 13.307 1.00 90.69 91 GLU A N 1
ATOM 659 C CA . GLU A 1 91 ? -10.064 9.451 13.711 1.00 90.69 91 GLU A CA 1
ATOM 660 C C . GLU A 1 91 ? -8.958 10.049 14.575 1.00 90.69 91 GLU A C 1
ATOM 662 O O . GLU A 1 91 ? -8.552 9.458 15.573 1.00 90.69 91 GLU A O 1
ATOM 667 N N . VAL A 1 92 ? -8.515 11.260 14.238 1.00 86.06 92 VAL A N 1
ATOM 668 C CA . VAL A 1 92 ? -7.622 12.021 15.111 1.00 86.06 92 VAL A CA 1
ATOM 669 C C . VAL A 1 92 ? -8.468 12.589 16.255 1.00 86.06 92 VAL A C 1
ATOM 671 O O . VAL A 1 92 ? -9.327 13.447 16.000 1.00 86.06 92 VAL A O 1
ATOM 674 N N . PRO A 1 93 ? -8.276 12.138 17.509 1.00 79.12 93 PRO A N 1
ATOM 675 C CA . PRO A 1 93 ? -9.062 12.631 18.624 1.00 79.12 93 PRO A CA 1
ATOM 676 C C . PRO A 1 93 ? -8.776 14.116 18.850 1.00 79.12 93 PRO A C 1
ATOM 678 O O . PRO A 1 93 ? -7.652 14.603 18.703 1.00 79.12 93 PRO A O 1
ATOM 681 N N . LYS A 1 94 ? -9.810 14.864 19.243 1.00 76.19 94 LYS A N 1
ATOM 682 C CA . LYS A 1 94 ? -9.615 16.240 19.713 1.00 76.19 94 LYS A CA 1
ATOM 683 C C . LYS A 1 94 ? -8.784 16.220 20.993 1.00 76.19 94 LYS A C 1
ATOM 685 O O . LYS A 1 94 ? -8.872 15.282 21.783 1.00 76.19 94 LYS A O 1
ATOM 690 N N . ALA A 1 95 ? -8.019 17.282 21.228 1.00 70.56 95 ALA A N 1
ATOM 691 C CA . ALA A 1 95 ? -7.248 17.416 22.456 1.00 70.56 95 ALA A CA 1
ATOM 692 C C . ALA A 1 95 ? -8.145 17.225 23.697 1.00 70.56 95 ALA A C 1
ATOM 694 O O . ALA A 1 95 ? -9.133 17.940 23.867 1.00 70.56 95 ALA A O 1
ATOM 695 N N . GLY A 1 96 ? -7.815 16.237 24.535 1.00 65.12 96 GLY A N 1
ATOM 696 C CA . GLY A 1 96 ? -8.569 15.902 25.750 1.00 65.12 96 GLY A CA 1
ATOM 697 C C . GLY A 1 96 ? -9.840 15.068 25.534 1.00 65.12 96 GLY A C 1
ATOM 698 O O . GLY A 1 96 ? -10.614 14.914 26.477 1.00 65.12 96 GLY A O 1
ATOM 699 N N . ALA A 1 97 ? -10.082 14.548 24.326 1.00 71.38 97 ALA A N 1
ATOM 700 C CA . ALA A 1 97 ? -11.184 13.629 24.043 1.00 71.38 97 ALA A CA 1
ATOM 701 C C . ALA A 1 97 ? -10.805 12.158 24.306 1.00 71.38 97 ALA A C 1
ATOM 703 O O . ALA A 1 97 ? -9.642 11.828 24.530 1.00 71.38 97 ALA A O 1
ATOM 704 N N . GLN A 1 98 ? -11.816 11.282 24.276 1.00 68.50 98 GLN A N 1
ATOM 705 C CA . GLN A 1 98 ? -11.643 9.823 24.290 1.00 68.50 98 GLN A CA 1
ATOM 706 C C . GLN A 1 98 ? -10.761 9.352 23.116 1.00 68.50 98 GLN A C 1
ATOM 708 O O . GLN A 1 98 ? -10.667 10.081 22.120 1.00 68.50 98 GLN A O 1
ATOM 713 N N . PRO A 1 99 ? -10.149 8.152 23.203 1.00 74.25 99 PRO A N 1
ATOM 714 C CA . PRO A 1 99 ? -9.395 7.574 22.095 1.00 74.25 99 PRO A CA 1
ATOM 715 C C . PRO A 1 99 ? -10.208 7.585 20.798 1.00 74.25 99 PRO A C 1
ATOM 717 O O . PRO A 1 99 ? -11.421 7.353 20.811 1.00 74.25 99 PRO A O 1
ATOM 720 N N . GLY A 1 100 ? -9.544 7.903 19.685 1.00 82.81 100 GLY A N 1
ATOM 721 C CA . GLY A 1 100 ? -10.185 7.963 18.374 1.00 82.81 100 GLY A CA 1
ATOM 722 C C . GLY A 1 100 ? -10.795 6.617 17.983 1.00 82.81 100 GLY A C 1
ATOM 723 O O . GLY A 1 100 ? -10.359 5.562 18.449 1.00 82.81 100 GLY A O 1
ATOM 724 N N . ARG A 1 101 ? -11.820 6.639 17.127 1.00 91.69 101 ARG A N 1
ATOM 725 C CA . ARG A 1 101 ? -12.331 5.416 16.495 1.00 91.69 101 ARG A CA 1
ATOM 726 C C . ARG A 1 101 ? -11.529 5.116 15.243 1.00 91.69 101 ARG A C 1
ATOM 728 O O . ARG A 1 101 ? -11.044 6.025 14.578 1.00 91.69 101 ARG A O 1
ATOM 735 N N . GLY A 1 102 ? -11.438 3.847 14.888 1.00 93.19 102 GLY A N 1
ATOM 736 C CA . GLY A 1 102 ? -10.845 3.410 13.635 1.00 93.19 102 GLY A CA 1
ATOM 737 C C . GLY A 1 102 ? -11.725 2.427 12.902 1.00 93.19 102 GLY A C 1
ATOM 738 O O . GLY A 1 102 ? -12.720 1.925 13.423 1.00 93.19 102 GLY A O 1
ATOM 739 N N . VAL A 1 103 ? -11.341 2.150 11.669 1.00 95.25 103 VAL A N 1
ATOM 740 C CA . VAL A 1 103 ? -11.967 1.126 10.852 1.00 95.25 103 VAL A CA 1
ATOM 741 C C . VAL A 1 103 ? -10.922 0.442 9.997 1.00 95.25 103 VAL A C 1
ATOM 743 O O . VAL A 1 103 ? -9.988 1.082 9.514 1.00 95.25 103 VAL A O 1
ATOM 746 N N . MET A 1 104 ? -11.108 -0.856 9.812 1.00 93.44 104 MET A N 1
ATOM 747 C CA . MET A 1 104 ? -10.380 -1.661 8.843 1.00 93.44 104 MET A CA 1
ATOM 748 C C . MET A 1 104 ? -11.328 -2.633 8.146 1.00 93.44 104 MET A C 1
ATOM 750 O O . MET A 1 104 ? -12.420 -2.905 8.653 1.00 93.44 104 MET A O 1
ATOM 754 N N . LYS A 1 105 ? -10.916 -3.172 6.998 1.00 88.06 105 LYS A N 1
ATOM 755 C CA . LYS A 1 105 ? -11.667 -4.209 6.287 1.00 88.06 105 LYS A CA 1
ATOM 756 C C . LYS A 1 105 ? -10.935 -5.534 6.355 1.00 88.06 105 LYS A C 1
ATOM 758 O O . LYS A 1 105 ? -9.754 -5.598 6.035 1.00 88.06 105 LYS A O 1
ATOM 763 N N . LEU A 1 106 ? -11.651 -6.565 6.779 1.00 84.50 106 LEU A N 1
ATOM 764 C CA . LEU A 1 106 ? -11.159 -7.927 6.922 1.00 84.50 106 LEU A CA 1
ATOM 765 C C . LEU A 1 106 ? -12.180 -8.886 6.323 1.00 84.50 106 LEU A C 1
ATOM 767 O O . LEU A 1 106 ? -13.348 -8.864 6.720 1.00 84.50 106 LEU A O 1
ATOM 771 N N . ASN A 1 107 ? -11.743 -9.734 5.400 1.00 79.19 107 ASN A N 1
ATOM 772 C CA . ASN A 1 107 ? -12.578 -10.717 4.715 1.00 79.19 107 ASN A CA 1
ATOM 773 C C . ASN A 1 107 ? -13.866 -10.099 4.132 1.00 79.19 107 ASN A C 1
ATOM 775 O O . ASN A 1 107 ? -14.986 -10.555 4.376 1.00 79.19 107 ASN A O 1
ATOM 779 N N . GLY A 1 108 ? -13.723 -8.963 3.450 1.00 76.19 108 GLY A N 1
ATOM 780 C CA . GLY A 1 108 ? -14.844 -8.222 2.879 1.00 76.19 108 GLY A CA 1
ATOM 781 C C . GLY A 1 108 ? -15.789 -7.568 3.899 1.00 76.19 108 GLY A C 1
ATOM 782 O O . GLY A 1 108 ? -16.852 -7.089 3.498 1.00 76.19 108 GLY A O 1
ATOM 783 N N . LYS A 1 109 ? -15.451 -7.532 5.196 1.00 84.19 109 LYS A N 1
ATOM 784 C CA . LYS A 1 109 ? -16.273 -6.942 6.266 1.00 84.19 109 LYS A CA 1
ATOM 785 C C . LYS A 1 109 ? -15.567 -5.786 6.957 1.00 84.19 109 LYS A C 1
ATOM 787 O O . LYS A 1 109 ? -14.362 -5.835 7.177 1.00 84.19 109 LYS A O 1
ATOM 792 N N . LEU A 1 110 ? -16.322 -4.758 7.340 1.00 90.00 110 LEU A N 1
ATOM 793 C CA . LEU A 1 110 ? -15.773 -3.654 8.127 1.00 90.00 110 LEU A CA 1
ATOM 794 C C . LEU A 1 110 ? -15.737 -4.026 9.605 1.00 90.00 110 LEU A C 1
ATOM 796 O O . LEU A 1 110 ? -16.720 -4.533 10.149 1.00 90.00 110 LEU A O 1
ATOM 800 N N . VAL A 1 111 ? -14.608 -3.720 10.233 1.00 92.81 111 VAL A N 1
ATOM 801 C CA . VAL A 1 111 ? -14.347 -3.892 11.656 1.00 92.81 111 VAL A CA 1
ATOM 802 C C . VAL A 1 111 ? -14.069 -2.519 12.250 1.00 92.81 111 VAL A C 1
ATOM 804 O O . VAL A 1 111 ? -13.112 -1.849 11.863 1.00 92.81 111 VAL A O 1
ATOM 807 N N . GLU A 1 112 ? -14.929 -2.089 13.169 1.00 94.88 112 GLU A N 1
ATOM 808 C CA . GLU A 1 112 ? -14.716 -0.877 13.962 1.00 94.88 112 GLU A CA 1
ATOM 809 C C . GLU A 1 112 ? -13.702 -1.155 15.076 1.00 94.88 112 GLU A C 1
ATOM 811 O O . GLU A 1 112 ? -13.764 -2.186 15.743 1.00 94.88 112 GLU A O 1
ATOM 816 N N . LEU A 1 113 ? -12.767 -0.226 15.259 1.00 93.69 113 LEU A N 1
ATOM 817 C CA . LEU A 1 113 ? -11.671 -0.305 16.216 1.00 93.69 113 LEU A CA 1
ATOM 818 C C . LEU A 1 113 ? -11.736 0.873 17.188 1.00 93.69 113 LEU A C 1
ATOM 820 O O . LEU A 1 113 ? -12.201 1.958 16.834 1.00 93.69 113 LEU A O 1
ATOM 824 N N . GLN A 1 114 ? -11.207 0.684 18.390 1.00 91.88 114 GLN A N 1
ATOM 825 C CA . GLN A 1 114 ? -11.062 1.744 19.388 1.00 91.88 114 GLN A CA 1
ATOM 826 C C . GLN A 1 114 ? -9.584 1.965 19.694 1.00 91.88 114 GLN A C 1
ATOM 828 O O . GLN A 1 114 ? -8.832 0.994 19.779 1.00 91.88 114 GLN A O 1
ATOM 833 N N . GLY A 1 115 ? -9.172 3.224 19.841 1.00 88.50 115 GLY A N 1
ATOM 834 C CA . GLY A 1 115 ? -7.809 3.547 20.253 1.00 88.50 115 GLY A CA 1
ATOM 835 C C . GLY A 1 115 ? -7.520 3.083 21.681 1.00 88.50 115 GLY A C 1
ATOM 836 O O . GLY A 1 115 ? -8.414 3.070 22.535 1.00 88.50 115 GLY A O 1
ATOM 837 N N . GLU A 1 116 ? -6.274 2.715 21.964 1.00 81.75 116 GLU A N 1
ATOM 838 C CA . GLU A 1 116 ? -5.845 2.478 23.343 1.00 81.75 116 GLU A CA 1
ATOM 839 C C . GLU A 1 116 ? -5.758 3.790 24.144 1.00 81.75 116 GLU A C 1
ATOM 841 O O . GLU A 1 116 ? -5.565 4.887 23.624 1.00 81.75 116 GLU A O 1
ATOM 846 N N . SER A 1 117 ? -5.939 3.714 25.460 1.00 57.94 117 SER A N 1
ATOM 847 C CA . SER A 1 117 ? -5.819 4.885 26.331 1.00 57.94 117 SER A CA 1
ATOM 848 C C . SER A 1 117 ? -4.361 5.352 26.427 1.00 57.94 117 SER A C 1
ATOM 850 O O . SER A 1 117 ? -3.514 4.585 26.877 1.00 57.94 117 SER A O 1
ATOM 852 N N . GLY A 1 118 ? -4.089 6.621 26.096 1.00 54.84 118 GLY A N 1
ATOM 853 C CA . GLY A 1 118 ? -2.764 7.246 26.249 1.00 54.84 118 GLY A CA 1
ATOM 854 C C . GLY A 1 118 ? -2.099 7.711 24.951 1.00 54.84 118 GLY A C 1
ATOM 855 O O . GLY A 1 118 ? -0.990 8.238 25.011 1.00 54.84 118 GLY A O 1
ATOM 856 N N . GLU A 1 119 ? -2.755 7.556 23.799 1.00 53.09 119 GLU A N 1
ATOM 857 C CA . GLU A 1 119 ? -2.175 7.956 22.513 1.00 53.09 119 GLU A CA 1
ATOM 858 C C . GLU A 1 119 ? -2.062 9.477 22.383 1.00 53.09 119 GLU A C 1
ATOM 860 O O . GLU A 1 119 ? -2.997 10.234 22.669 1.00 53.09 119 GLU A O 1
ATOM 865 N N . GLY A 1 120 ? -0.873 9.921 21.974 1.00 52.47 120 GLY A N 1
ATOM 866 C CA . GLY A 1 120 ? -0.553 11.326 21.778 1.00 52.47 120 GLY A CA 1
ATOM 867 C C . GLY A 1 120 ? -1.432 11.959 20.703 1.00 52.47 120 GLY A C 1
ATOM 868 O O . GLY A 1 120 ? -1.799 11.337 19.714 1.00 52.47 120 GLY A O 1
ATOM 869 N N . GLN A 1 121 ? -1.744 13.241 20.879 1.00 57.81 121 GLN A N 1
ATOM 870 C CA . GLN A 1 121 ? -2.523 14.032 19.915 1.00 57.81 121 GLN A CA 1
ATOM 871 C C . GLN A 1 121 ? -1.861 14.116 18.527 1.00 57.81 121 GLN A C 1
ATOM 873 O O . GLN A 1 121 ? -2.533 14.448 17.551 1.00 57.81 121 GLN A O 1
ATOM 878 N N . ASP A 1 122 ? -0.560 13.818 18.447 1.00 71.69 122 ASP A N 1
ATOM 879 C CA . ASP A 1 122 ? 0.205 13.746 17.208 1.00 71.69 122 ASP A CA 1
ATOM 880 C C . ASP A 1 122 ? 0.411 12.292 16.764 1.00 71.69 122 ASP A C 1
ATOM 882 O O . ASP A 1 122 ? 1.380 11.621 17.121 1.00 71.69 122 ASP A O 1
ATOM 886 N N . MET A 1 123 ? -0.530 11.835 15.945 1.00 75.94 123 MET A N 1
ATOM 887 C CA . MET A 1 123 ? -0.553 10.496 15.357 1.00 75.94 123 MET A CA 1
ATOM 888 C C . MET A 1 123 ? 0.581 10.278 14.334 1.00 75.94 123 MET A C 1
ATOM 890 O O . MET A 1 123 ? 0.824 9.146 13.941 1.00 75.94 123 MET A O 1
ATOM 894 N N . LEU A 1 124 ? 1.286 11.329 13.886 1.00 71.19 124 LEU A N 1
ATOM 895 C CA . LEU A 1 124 ? 2.453 11.201 12.998 1.00 71.19 124 LEU A CA 1
ATOM 896 C C . LEU A 1 124 ? 3.782 11.117 13.767 1.00 71.19 124 LEU A C 1
ATOM 898 O O . LEU A 1 124 ? 4.784 10.684 13.195 1.00 71.19 124 LEU A O 1
ATOM 902 N N . ALA A 1 125 ? 3.804 11.519 15.039 1.00 72.19 125 ALA A N 1
ATOM 903 C CA . ALA A 1 125 ? 4.998 11.500 15.886 1.00 72.19 125 ALA A CA 1
ATOM 904 C C . ALA A 1 125 ? 5.092 10.265 16.797 1.00 72.19 125 ALA A C 1
ATOM 906 O O . ALA A 1 125 ? 6.169 9.954 17.304 1.00 72.19 125 ALA A O 1
ATOM 907 N N . GLY A 1 126 ? 3.972 9.579 17.032 1.00 77.31 126 GLY A N 1
ATOM 908 C CA . GLY A 1 126 ? 3.887 8.415 17.910 1.00 77.31 126 GLY A CA 1
ATOM 909 C C . GLY A 1 126 ? 3.289 7.191 17.226 1.00 77.31 126 GLY A C 1
ATOM 910 O O . GLY A 1 126 ? 2.714 7.273 16.142 1.00 77.31 126 GLY A O 1
ATOM 911 N N . GLU A 1 127 ? 3.418 6.045 17.891 1.00 84.38 127 GLU A N 1
ATOM 912 C CA . GLU A 1 127 ? 2.657 4.853 17.525 1.00 84.38 127 GLU A CA 1
ATOM 913 C C . GLU A 1 127 ? 1.158 5.110 17.751 1.00 84.38 127 GLU A C 1
ATOM 915 O O . GLU A 1 127 ? 0.779 5.691 18.766 1.00 84.38 127 GLU A O 1
ATOM 920 N N . THR A 1 128 ? 0.334 4.700 16.786 1.00 89.31 128 THR A N 1
ATOM 921 C CA . THR A 1 128 ? -1.132 4.689 16.873 1.00 89.31 128 THR A CA 1
ATOM 922 C C . THR A 1 128 ? -1.612 3.247 16.974 1.00 89.31 128 THR A C 1
ATOM 924 O O . THR A 1 128 ? -1.333 2.449 16.084 1.00 89.31 128 THR A O 1
ATOM 927 N N . VAL A 1 129 ? -2.370 2.904 18.001 1.00 91.44 129 VAL A N 1
ATOM 928 C CA . VAL A 1 129 ? -2.780 1.560 18.375 1.00 91.44 129 VAL A CA 1
ATOM 929 C C . VAL A 1 129 ? -4.289 1.504 18.495 1.00 91.44 129 VAL A C 1
ATOM 931 O O . VAL A 1 129 ? -4.920 2.124 19.348 1.00 91.44 129 VAL A O 1
ATOM 934 N N . MET A 1 130 ? -4.850 0.627 17.680 1.00 93.00 130 MET A N 1
ATOM 935 C CA . MET A 1 130 ? -6.269 0.376 17.558 1.00 93.00 130 MET A CA 1
ATOM 936 C C . MET A 1 130 ? -6.566 -1.080 17.907 1.00 93.00 130 MET A C 1
ATOM 938 O O . MET A 1 130 ? -5.798 -1.980 17.562 1.00 93.00 130 MET A O 1
ATOM 942 N N . GLN A 1 131 ? -7.692 -1.334 18.570 1.00 93.50 131 GLN A N 1
ATOM 943 C CA . GLN A 1 131 ? -8.054 -2.677 19.022 1.00 93.50 131 GLN A CA 1
ATOM 944 C C . GLN A 1 131 ? -9.556 -2.970 18.945 1.00 93.50 131 GLN A C 1
ATOM 946 O O . GLN A 1 131 ? -10.384 -2.064 19.061 1.00 93.50 131 GLN A O 1
ATOM 951 N N . ALA A 1 132 ? -9.895 -4.251 18.769 1.00 93.12 132 ALA A N 1
ATOM 952 C CA . ALA A 1 132 ? -11.258 -4.787 18.860 1.00 93.12 132 ALA A CA 1
ATOM 953 C C . ALA A 1 132 ? -11.240 -6.314 19.050 1.00 93.12 132 ALA A C 1
ATOM 955 O O . ALA A 1 132 ? -10.570 -6.996 18.292 1.00 93.12 132 ALA A O 1
ATOM 956 N N . ASP A 1 133 ? -11.988 -6.865 20.012 1.00 89.56 133 ASP A N 1
ATOM 957 C CA . ASP A 1 133 ? -12.202 -8.316 20.222 1.00 89.56 133 ASP A CA 1
ATOM 958 C C . ASP A 1 133 ? -10.989 -9.234 19.909 1.00 89.56 133 ASP A C 1
ATOM 960 O O . ASP A 1 133 ? -11.079 -10.133 19.071 1.00 89.56 133 ASP A O 1
ATOM 964 N N . GLY A 1 134 ? -9.839 -8.996 20.553 1.00 86.50 134 GLY A N 1
ATOM 965 C CA . GLY A 1 134 ? -8.623 -9.809 20.370 1.00 86.50 134 GLY A CA 1
ATOM 966 C C . GLY A 1 134 ? -7.771 -9.445 19.145 1.00 86.50 134 GLY A C 1
ATOM 967 O O . GLY A 1 134 ? -6.701 -10.015 18.948 1.00 86.50 134 GLY A O 1
ATOM 968 N N . LEU A 1 135 ? -8.203 -8.476 18.340 1.00 91.25 135 LEU A N 1
ATOM 969 C CA . LEU A 1 135 ? -7.433 -7.863 17.265 1.00 91.25 135 LEU A CA 1
ATOM 970 C C . LEU A 1 135 ? -6.735 -6.592 17.757 1.00 91.25 135 LEU A C 1
ATOM 972 O O . LEU A 1 135 ? -7.344 -5.760 18.432 1.00 91.25 135 LEU A O 1
ATOM 976 N N . ARG A 1 136 ? -5.470 -6.426 17.364 1.00 92.12 136 ARG A N 1
ATOM 977 C CA . ARG A 1 136 ? -4.645 -5.234 17.583 1.00 92.12 136 ARG A CA 1
ATOM 978 C C . ARG A 1 136 ? -4.005 -4.802 16.263 1.00 92.12 136 ARG A C 1
ATOM 980 O O . ARG A 1 136 ? -3.373 -5.610 15.588 1.00 92.12 136 ARG A O 1
ATOM 987 N N . ALA A 1 137 ? -4.145 -3.529 15.918 1.00 92.88 137 ALA A N 1
ATOM 988 C CA . ALA A 1 137 ? -3.533 -2.892 14.760 1.00 92.88 137 ALA A CA 1
ATOM 989 C C . ALA A 1 137 ? -2.735 -1.677 15.240 1.00 92.88 137 ALA A C 1
ATOM 991 O O . ALA A 1 137 ? -3.314 -0.744 15.788 1.00 92.88 137 ALA A O 1
ATOM 992 N N . ALA A 1 138 ? -1.420 -1.694 15.056 1.00 92.06 138 ALA A N 1
ATOM 993 C CA . ALA A 1 138 ? -0.527 -0.655 15.536 1.00 92.06 138 ALA A CA 1
ATOM 994 C C . ALA A 1 138 ? 0.304 -0.070 14.391 1.00 92.06 138 ALA A C 1
ATOM 996 O O . ALA A 1 138 ? 1.069 -0.783 13.748 1.00 92.06 138 ALA A O 1
ATOM 997 N N . VAL A 1 139 ? 0.143 1.219 14.119 1.00 92.19 139 VAL A N 1
ATOM 998 C CA . VAL A 1 139 ? 0.884 1.948 13.091 1.00 92.19 139 VAL A CA 1
ATOM 999 C C . VAL A 1 139 ? 2.011 2.724 13.747 1.00 92.19 139 VAL A C 1
ATOM 1001 O O . VAL A 1 139 ? 1.766 3.570 14.599 1.00 92.19 139 VAL A O 1
ATOM 1004 N N . ALA A 1 140 ? 3.239 2.469 13.312 1.00 88.62 140 ALA A N 1
ATOM 1005 C CA . ALA A 1 140 ? 4.424 3.212 13.710 1.00 88.62 140 ALA A CA 1
ATOM 1006 C C . ALA A 1 140 ? 4.951 4.004 12.501 1.00 88.62 140 ALA A C 1
ATOM 1008 O O . ALA A 1 140 ? 5.562 3.399 11.614 1.00 88.62 140 ALA A O 1
ATOM 1009 N N . PRO A 1 141 ? 4.702 5.326 12.431 1.00 86.75 141 PRO A N 1
ATOM 1010 C CA . PRO A 1 141 ? 5.268 6.182 11.397 1.00 86.75 141 PRO A CA 1
ATOM 1011 C C . PRO A 1 141 ? 6.774 6.333 11.592 1.00 86.75 141 PRO A C 1
ATOM 1013 O O . PRO A 1 141 ? 7.246 6.586 12.705 1.00 86.75 141 PRO A O 1
ATOM 1016 N N . ASP A 1 142 ? 7.524 6.224 10.505 1.00 82.38 142 ASP A N 1
ATOM 1017 C CA . ASP A 1 142 ? 8.939 6.543 10.491 1.00 82.38 142 ASP A CA 1
ATOM 1018 C C . ASP A 1 142 ? 9.136 8.061 10.632 1.00 82.38 142 ASP A C 1
ATOM 1020 O O . ASP A 1 142 ? 8.443 8.887 10.029 1.00 82.38 142 ASP A O 1
ATOM 1024 N N . GLN A 1 143 ? 10.056 8.435 11.516 1.00 78.19 143 GLN A N 1
ATOM 1025 C CA . GLN A 1 143 ? 10.267 9.821 11.897 1.00 78.19 143 GLN A CA 1
ATOM 1026 C C . GLN A 1 143 ? 11.127 10.595 10.896 1.00 78.19 143 GLN A C 1
ATOM 1028 O O . GLN A 1 143 ? 11.082 11.825 10.882 1.00 78.19 143 GLN A O 1
ATOM 1033 N N . GLU A 1 144 ? 11.856 9.888 10.033 1.00 73.69 144 GLU A N 1
ATOM 1034 C CA . GLU A 1 144 ? 12.798 10.485 9.087 1.00 73.69 144 GLU A CA 1
ATOM 1035 C C . GLU A 1 144 ? 12.196 10.677 7.678 1.00 73.69 144 GLU A C 1
ATOM 1037 O O . GLU A 1 144 ? 12.588 11.601 6.966 1.00 73.69 144 GLU A O 1
ATOM 1042 N N . SER A 1 145 ? 11.178 9.899 7.294 1.00 67.00 145 SER A N 1
ATOM 1043 C CA . SER A 1 145 ? 10.574 9.877 5.943 1.00 67.00 145 SER A CA 1
ATOM 1044 C C . SER A 1 145 ? 9.462 10.912 5.690 1.00 67.00 145 SER A C 1
ATOM 1046 O O . SER A 1 145 ? 8.455 10.629 5.041 1.00 67.00 145 SER A O 1
ATOM 1048 N N . THR A 1 146 ? 9.609 12.143 6.187 1.00 71.88 146 THR A N 1
ATOM 1049 C CA . THR A 1 146 ? 8.549 13.158 6.031 1.00 71.88 146 THR A CA 1
ATOM 1050 C C . THR A 1 146 ? 8.436 13.667 4.594 1.00 71.88 146 THR A C 1
ATOM 1052 O O . THR A 1 146 ? 9.342 14.319 4.077 1.00 71.88 146 THR A O 1
ATOM 1055 N N . GLU A 1 147 ? 7.260 13.481 4.001 1.00 69.25 147 GLU A N 1
ATOM 1056 C CA . GLU A 1 147 ? 6.889 14.035 2.706 1.00 69.25 147 GLU A CA 1
ATOM 1057 C C . GLU A 1 147 ? 5.647 14.929 2.844 1.00 69.25 147 GLU A C 1
ATOM 1059 O O . GLU A 1 147 ? 4.593 14.519 3.344 1.00 69.25 147 GLU A O 1
ATOM 1064 N N . ALA A 1 148 ? 5.761 16.180 2.400 1.00 63.19 148 ALA A N 1
ATOM 1065 C CA . ALA A 1 148 ? 4.618 17.078 2.295 1.00 63.19 148 ALA A CA 1
ATOM 1066 C C . ALA A 1 148 ? 3.874 16.786 0.987 1.00 63.19 148 ALA A C 1
ATOM 1068 O O . ALA A 1 148 ? 4.431 16.992 -0.089 1.00 63.19 148 ALA A O 1
ATOM 1069 N N . ILE A 1 149 ? 2.624 16.325 1.074 1.00 60.94 149 ILE A N 1
ATOM 1070 C CA . ILE A 1 149 ? 1.805 16.065 -0.123 1.00 60.94 149 ILE A CA 1
ATOM 1071 C C . ILE A 1 149 ? 1.091 17.341 -0.574 1.00 60.94 149 ILE A C 1
ATOM 1073 O O . ILE A 1 149 ? 1.037 17.650 -1.761 1.00 60.94 149 ILE A O 1
ATOM 1077 N N . ASP A 1 150 ? 0.551 18.096 0.379 1.00 61.09 150 ASP A N 1
ATOM 1078 C CA . ASP A 1 150 ? -0.016 19.425 0.173 1.00 61.09 150 ASP A CA 1
ATOM 1079 C C . ASP A 1 150 ? 0.053 20.224 1.490 1.00 61.09 150 ASP A C 1
ATOM 1081 O O . ASP A 1 150 ? 0.540 19.734 2.510 1.00 61.09 150 ASP A O 1
ATOM 1085 N N . ASN A 1 151 ? -0.439 21.467 1.492 1.00 49.50 151 ASN A N 1
ATOM 1086 C CA . ASN A 1 151 ? -0.385 22.350 2.667 1.00 49.50 151 ASN A CA 1
ATOM 1087 C C . ASN A 1 151 ? -1.173 21.830 3.893 1.00 49.50 151 ASN A C 1
ATOM 1089 O O . ASN A 1 151 ? -1.053 22.409 4.971 1.00 49.50 151 ASN A O 1
ATOM 1093 N N . ALA A 1 152 ? -1.986 20.778 3.747 1.00 53.72 152 ALA A N 1
ATOM 1094 C CA . ALA A 1 152 ? -2.850 20.225 4.789 1.00 53.72 152 ALA A CA 1
ATOM 1095 C C . ALA A 1 152 ? -2.569 18.742 5.118 1.00 53.72 152 ALA A C 1
ATOM 1097 O O . ALA A 1 152 ? -3.106 18.234 6.110 1.00 53.72 152 ALA A O 1
ATOM 1098 N N . LYS A 1 153 ? -1.744 18.047 4.320 1.00 68.06 153 LYS A N 1
ATOM 1099 C CA . LYS A 1 153 ? -1.454 16.611 4.443 1.00 68.06 153 LYS A CA 1
ATOM 1100 C C . LYS A 1 153 ? 0.043 16.343 4.541 1.00 68.06 153 LYS A C 1
ATOM 1102 O O . LYS A 1 153 ? 0.822 16.687 3.653 1.00 68.06 153 LYS A O 1
ATOM 1107 N N . GLN A 1 154 ? 0.417 15.641 5.604 1.00 74.38 154 GLN A N 1
ATOM 1108 C CA . GLN A 1 154 ? 1.750 15.069 5.767 1.00 74.38 154 GLN A CA 1
ATOM 1109 C C . GLN A 1 154 ? 1.660 13.554 5.609 1.00 74.38 154 GLN A C 1
ATOM 1111 O O . GLN A 1 154 ? 0.757 12.930 6.178 1.00 74.38 154 GLN A O 1
ATOM 1116 N N . ARG A 1 155 ? 2.597 12.992 4.843 1.00 84.62 155 ARG A N 1
ATOM 1117 C CA . ARG A 1 155 ? 2.786 11.554 4.658 1.00 84.62 155 ARG A CA 1
ATOM 1118 C C . ARG A 1 155 ? 4.136 11.144 5.229 1.00 84.62 155 ARG A C 1
ATOM 1120 O O . ARG A 1 155 ? 5.109 11.891 5.146 1.00 84.62 155 ARG A O 1
ATOM 1127 N N . ARG A 1 156 ? 4.166 9.955 5.818 1.00 85.38 156 ARG A N 1
ATOM 1128 C CA . ARG A 1 156 ? 5.378 9.270 6.270 1.00 85.38 156 ARG A CA 1
ATOM 1129 C C . ARG A 1 156 ? 5.326 7.828 5.816 1.00 85.38 156 ARG A C 1
ATOM 1131 O O . ARG A 1 156 ? 4.229 7.281 5.663 1.00 85.38 156 ARG A O 1
ATOM 1138 N N . GLU A 1 157 ? 6.478 7.206 5.638 1.00 84.19 157 GLU A N 1
ATOM 1139 C CA . GLU A 1 157 ? 6.517 5.748 5.638 1.00 84.19 157 GLU A CA 1
ATOM 1140 C C . GLU A 1 157 ? 6.108 5.245 7.023 1.00 84.19 157 GLU A C 1
ATOM 1142 O O . GLU A 1 157 ? 6.269 5.934 8.032 1.00 84.19 157 GLU A O 1
ATOM 1147 N N . ALA A 1 158 ? 5.511 4.064 7.091 1.00 84.81 158 ALA A N 1
ATOM 1148 C CA . ALA A 1 158 ? 5.054 3.504 8.349 1.00 84.81 158 ALA A CA 1
ATOM 1149 C C . ALA A 1 158 ? 5.028 1.980 8.311 1.00 84.81 158 ALA A C 1
ATOM 1151 O O . ALA A 1 158 ? 4.823 1.363 7.265 1.00 84.81 158 ALA A O 1
ATOM 1152 N N . ALA A 1 159 ? 5.158 1.377 9.489 1.00 84.31 159 ALA A N 1
ATOM 1153 C CA . ALA A 1 159 ? 4.896 -0.039 9.692 1.00 84.31 159 ALA A CA 1
ATOM 1154 C C . ALA A 1 159 ? 3.552 -0.226 10.407 1.00 84.31 159 ALA A C 1
ATOM 1156 O O . ALA A 1 159 ? 3.370 0.269 11.517 1.00 84.31 159 ALA A O 1
ATOM 1157 N N . LEU A 1 160 ? 2.630 -0.972 9.801 1.00 89.75 160 LEU A N 1
ATOM 1158 C CA . LEU A 1 160 ? 1.434 -1.500 10.449 1.00 89.75 160 LEU A CA 1
ATOM 1159 C C . LEU A 1 160 ? 1.744 -2.892 11.006 1.00 89.75 160 LEU A C 1
ATOM 1161 O O . LEU A 1 160 ? 1.938 -3.838 10.246 1.00 89.75 160 LEU A O 1
ATOM 1165 N N . ARG A 1 161 ? 1.760 -3.034 12.328 1.00 88.62 161 ARG A N 1
ATOM 1166 C CA . ARG A 1 161 ? 1.796 -4.321 13.027 1.00 88.62 161 ARG A CA 1
ATOM 1167 C C . ARG A 1 161 ? 0.379 -4.765 13.331 1.00 88.62 161 ARG A C 1
ATOM 1169 O O . ARG A 1 161 ? -0.397 -4.030 13.936 1.00 88.62 161 ARG A O 1
ATOM 1176 N N . PHE A 1 162 ? 0.037 -5.963 12.900 1.00 88.38 162 PHE A N 1
ATOM 1177 C CA . PHE A 1 162 ? -1.304 -6.502 12.990 1.00 88.38 162 PHE A CA 1
ATOM 1178 C C . PHE A 1 162 ? -1.276 -7.855 13.681 1.00 88.38 162 PHE A C 1
ATOM 1180 O O . PHE A 1 162 ? -0.548 -8.759 13.272 1.00 88.38 162 PHE A O 1
ATOM 1187 N N . LYS A 1 163 ? -2.093 -8.000 14.719 1.00 87.19 163 LYS A N 1
ATOM 1188 C CA . LYS A 1 163 ? -2.180 -9.214 15.518 1.00 87.19 163 LYS A CA 1
ATOM 1189 C C . LYS A 1 163 ? -3.631 -9.573 15.768 1.00 87.19 163 LYS A C 1
ATOM 1191 O O . LYS A 1 163 ? -4.430 -8.720 16.140 1.00 87.19 163 LYS A O 1
ATOM 1196 N N . VAL A 1 164 ? -3.943 -10.853 15.625 1.00 87.94 164 VAL A N 1
ATOM 1197 C CA . VAL A 1 164 ? -5.221 -11.443 16.028 1.00 87.94 164 VAL A CA 1
ATOM 1198 C C . VAL A 1 164 ? -4.932 -12.481 17.104 1.00 87.94 164 VAL A C 1
ATOM 1200 O O . VAL A 1 164 ? -3.932 -13.193 17.034 1.00 87.94 164 VAL A O 1
ATOM 1203 N N . GLU A 1 165 ? -5.777 -12.552 18.126 1.00 84.38 165 GLU A N 1
ATOM 1204 C CA . GLU A 1 165 ? -5.663 -13.544 19.191 1.00 84.38 165 GLU A CA 1
ATOM 1205 C C . GLU A 1 165 ? -5.588 -14.967 18.613 1.00 84.38 165 GLU A C 1
ATOM 1207 O O . GLU A 1 165 ? -6.412 -15.373 17.797 1.00 84.38 165 GLU A O 1
ATOM 1212 N N . GLY A 1 166 ? -4.568 -15.721 19.029 1.00 78.00 166 GLY A N 1
ATOM 1213 C CA . GLY A 1 166 ? -4.304 -17.070 18.520 1.00 78.00 166 GLY A CA 1
ATOM 1214 C C . GLY A 1 166 ? -3.535 -17.131 17.195 1.00 78.00 166 GLY A C 1
ATOM 1215 O O . GLY A 1 166 ? -3.201 -18.231 16.764 1.00 78.00 166 GLY A O 1
ATOM 1216 N N . ALA A 1 167 ? -3.206 -15.990 16.582 1.00 75.31 167 ALA A N 1
ATOM 1217 C CA . ALA A 1 167 ? -2.362 -15.898 15.393 1.00 75.31 167 ALA A CA 1
ATOM 1218 C C . ALA A 1 167 ? -1.024 -15.198 15.690 1.00 75.31 167 ALA A C 1
ATOM 1220 O O . ALA A 1 167 ? -0.865 -14.485 16.688 1.00 75.31 167 ALA A O 1
ATOM 1221 N N . GLU A 1 168 ? -0.050 -15.412 14.805 1.00 71.81 168 GLU A N 1
ATOM 1222 C CA . GLU A 1 168 ? 1.214 -14.679 14.825 1.00 71.81 168 GLU A CA 1
ATOM 1223 C C . GLU A 1 168 ? 0.995 -13.216 14.417 1.00 71.81 168 GLU A C 1
ATOM 1225 O O . GLU A 1 168 ? 0.089 -12.891 13.646 1.00 71.81 168 GLU A O 1
ATOM 1230 N N . GLU A 1 169 ? 1.815 -12.321 14.965 1.00 80.62 169 GLU A N 1
ATOM 1231 C CA . GLU A 1 169 ? 1.808 -10.922 14.554 1.00 80.62 169 GLU A CA 1
ATOM 1232 C C . GLU A 1 169 ? 2.473 -10.777 13.186 1.00 80.62 169 GLU A C 1
ATOM 1234 O O . GLU A 1 169 ? 3.549 -11.318 12.938 1.00 80.62 169 GLU A O 1
ATOM 1239 N N . VAL A 1 170 ? 1.842 -10.013 12.303 1.00 80.06 170 VAL A N 1
ATOM 1240 C CA . VAL A 1 170 ? 2.342 -9.737 10.959 1.00 80.06 170 VAL A CA 1
ATOM 1241 C C . VAL A 1 170 ? 2.561 -8.241 10.779 1.00 80.06 170 VAL A C 1
ATOM 1243 O O . VAL A 1 170 ? 1.757 -7.418 11.215 1.00 80.06 170 VAL A O 1
ATOM 1246 N N . GLY A 1 171 ? 3.674 -7.882 10.144 1.00 77.56 171 GLY A N 1
ATOM 1247 C CA . GLY A 1 171 ? 4.024 -6.501 9.831 1.00 77.56 171 GLY A CA 1
ATOM 1248 C C . GLY A 1 171 ? 3.789 -6.176 8.360 1.00 77.56 171 GLY A C 1
ATOM 1249 O O . GLY A 1 171 ? 4.123 -6.972 7.482 1.00 77.56 171 GLY A O 1
ATOM 1250 N N . PHE A 1 172 ? 3.272 -4.983 8.091 1.00 80.44 172 PHE A N 1
ATOM 1251 C CA . PHE A 1 172 ? 3.155 -4.420 6.752 1.00 80.44 172 PHE A CA 1
ATOM 1252 C C . PHE A 1 172 ? 3.860 -3.079 6.702 1.00 80.44 172 PHE A C 1
ATOM 1254 O O . PHE A 1 172 ? 3.621 -2.219 7.543 1.00 80.44 172 PHE A O 1
ATOM 1261 N N . TRP A 1 173 ? 4.692 -2.885 5.691 1.00 81.94 173 TRP A N 1
ATOM 1262 C CA . TRP A 1 173 ? 5.204 -1.564 5.363 1.00 81.94 173 TRP A CA 1
ATOM 1263 C C . TRP A 1 173 ? 4.204 -0.843 4.455 1.00 81.94 173 TRP A C 1
ATOM 1265 O O . TRP A 1 173 ? 3.506 -1.478 3.659 1.00 81.94 173 TRP A O 1
ATOM 1275 N N . GLY A 1 174 ? 4.121 0.472 4.592 1.00 82.56 174 GLY A N 1
ATOM 1276 C CA . GLY A 1 174 ? 3.251 1.312 3.789 1.00 82.56 174 GLY A CA 1
ATOM 1277 C C . GLY A 1 174 ? 3.439 2.780 4.130 1.00 82.56 174 GLY A C 1
ATOM 1278 O O . GLY A 1 174 ? 4.497 3.196 4.597 1.00 82.56 174 GLY A O 1
ATOM 1279 N N . PHE A 1 175 ? 2.390 3.563 3.919 1.00 86.00 175 PHE A N 1
ATOM 1280 C CA . PHE A 1 175 ? 2.398 4.999 4.138 1.00 86.00 175 PHE A CA 1
ATOM 1281 C C . PHE A 1 175 ? 1.300 5.395 5.108 1.00 86.00 175 PHE A C 1
ATOM 1283 O O . PHE A 1 175 ? 0.171 4.917 5.013 1.00 86.00 175 PHE A O 1
ATOM 1290 N N . TYR A 1 176 ? 1.616 6.313 6.015 1.00 89.44 176 TYR A N 1
ATOM 1291 C CA . TYR A 1 176 ? 0.657 6.893 6.939 1.00 89.44 176 TYR A CA 1
ATOM 1292 C C . TYR A 1 176 ? 0.477 8.375 6.646 1.00 89.44 176 TYR A C 1
ATOM 1294 O O . TYR A 1 176 ? 1.421 9.161 6.715 1.00 89.44 176 TYR A O 1
ATOM 1302 N N . THR A 1 177 ? -0.746 8.745 6.270 1.00 88.31 177 THR A N 1
ATOM 1303 C CA . THR A 1 177 ? -1.091 10.109 5.860 1.00 88.31 177 THR A CA 1
ATOM 1304 C C . THR A 1 177 ? -2.201 10.651 6.742 1.00 88.31 177 THR A C 1
ATOM 1306 O O . THR A 1 177 ? -3.289 10.075 6.794 1.00 88.31 177 THR A O 1
ATOM 1309 N N . CYS A 1 178 ? -1.962 11.786 7.395 1.00 86.12 178 CYS A N 1
ATOM 1310 C CA . CYS A 1 178 ? -2.959 12.460 8.227 1.00 86.12 178 CYS A CA 1
ATOM 1311 C C . CYS A 1 178 ? -3.397 13.780 7.592 1.00 86.12 178 CYS A C 1
ATOM 1313 O O . CYS A 1 178 ? -2.564 14.601 7.208 1.00 86.12 178 CYS A O 1
ATOM 1315 N N . GLY A 1 179 ? -4.708 14.017 7.536 1.00 77.56 179 GLY A N 1
ATOM 1316 C CA . GLY A 1 179 ? -5.276 15.244 6.975 1.00 77.56 179 GLY A CA 1
ATOM 1317 C C . GLY A 1 179 ? -6.770 15.393 7.250 1.00 77.56 179 GLY A C 1
ATOM 1318 O O . GLY A 1 179 ? -7.427 14.470 7.740 1.00 77.56 179 GLY A O 1
ATOM 1319 N N . GLU A 1 180 ? -7.323 16.570 6.959 1.00 62.50 180 GLU A N 1
ATOM 1320 C CA . GLU A 1 180 ? -8.776 16.762 6.995 1.00 62.50 180 GLU A CA 1
ATOM 1321 C C . GLU A 1 180 ? -9.442 15.993 5.848 1.00 62.50 180 GLU A C 1
ATOM 1323 O O . GLU A 1 180 ? -8.968 15.999 4.708 1.00 62.50 180 GLU A O 1
ATOM 1328 N N . VAL A 1 181 ? -10.552 15.310 6.143 1.00 53.00 181 VAL A N 1
ATOM 1329 C CA . VAL A 1 181 ? -11.409 14.743 5.100 1.00 53.00 181 VAL A CA 1
ATOM 1330 C C . VAL A 1 181 ? -12.144 15.905 4.444 1.00 53.00 181 VAL A C 1
ATOM 1332 O O . VAL A 1 181 ? -13.178 16.346 4.936 1.00 53.00 181 VAL A O 1
ATOM 1335 N N . VAL A 1 182 ? -11.597 16.425 3.347 1.00 43.38 182 VAL A N 1
ATOM 1336 C CA . VAL A 1 182 ? -12.295 17.437 2.551 1.00 43.38 182 VAL A CA 1
ATOM 1337 C C . VAL A 1 182 ? -13.449 16.741 1.826 1.00 43.38 182 VAL A C 1
ATOM 1339 O O . VAL A 1 182 ? -13.228 15.820 1.032 1.00 43.38 182 VAL A O 1
ATOM 1342 N N . GLU A 1 183 ? -14.688 17.132 2.130 1.00 34.00 183 GLU A N 1
ATOM 1343 C CA . GLU A 1 183 ? -15.869 16.664 1.400 1.00 34.00 183 GLU A CA 1
ATOM 1344 C C . GLU A 1 183 ? -15.680 16.941 -0.099 1.00 34.00 183 GLU A C 1
ATOM 1346 O O . GLU A 1 183 ? -15.365 18.058 -0.498 1.00 34.00 183 GLU A O 1
ATOM 1351 N N . GLY A 1 184 ? -15.818 15.904 -0.930 1.00 40.22 184 GLY A N 1
ATOM 1352 C CA . GLY A 1 184 ? -15.617 16.012 -2.380 1.00 40.22 184 GLY A CA 1
ATOM 1353 C C . GLY A 1 184 ? -14.187 15.764 -2.880 1.00 40.22 184 GLY A C 1
ATOM 1354 O O . GLY A 1 184 ? -13.973 15.812 -4.081 1.00 40.22 184 GLY A O 1
ATOM 1355 N N . SER A 1 185 ? -13.219 15.419 -2.019 1.00 38.72 185 SER A N 1
ATOM 1356 C CA . SER A 1 185 ? -11.851 15.032 -2.433 1.00 38.72 185 SER A CA 1
ATOM 1357 C C . SER A 1 185 ? -11.719 13.557 -2.856 1.00 38.72 185 SE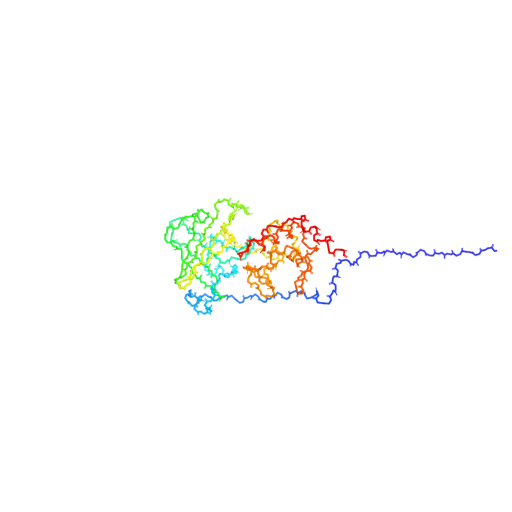R A C 1
ATOM 1359 O O . SER A 1 185 ? -10.619 13.000 -2.839 1.00 38.72 185 SER A O 1
ATOM 1361 N N . ALA A 1 186 ? -12.808 12.897 -3.255 1.00 38.31 186 ALA A N 1
ATOM 1362 C CA . ALA A 1 186 ? -12.633 11.817 -4.214 1.00 38.31 186 ALA A CA 1
ATOM 1363 C C . ALA A 1 186 ? -12.225 12.528 -5.503 1.00 38.31 186 ALA A C 1
ATOM 1365 O O . ALA A 1 186 ? -13.068 13.158 -6.133 1.00 38.31 186 ALA A O 1
ATOM 1366 N N . THR A 1 187 ? -10.940 12.521 -5.855 1.00 37.09 187 THR A N 1
ATOM 1367 C CA . THR A 1 187 ? -10.582 12.818 -7.239 1.00 37.09 187 THR A CA 1
ATOM 1368 C C . THR A 1 187 ? -11.293 11.760 -8.067 1.00 37.09 187 THR A C 1
ATOM 1370 O O . THR A 1 187 ? -10.861 10.607 -8.099 1.00 37.09 187 THR A O 1
ATOM 1373 N N . GLU A 1 188 ? -12.436 12.137 -8.643 1.00 35.31 188 GLU A N 1
ATOM 1374 C CA . GLU A 1 188 ? -13.029 11.439 -9.772 1.00 35.31 188 GLU A CA 1
ATOM 1375 C C . GLU A 1 188 ? -11.895 11.103 -10.737 1.00 35.31 188 GLU A C 1
ATOM 1377 O O . GLU A 1 188 ? -10.990 11.916 -10.954 1.00 35.31 188 GLU A O 1
ATOM 1382 N N . ALA A 1 189 ? -11.903 9.870 -11.239 1.00 35.78 189 ALA A N 1
ATOM 1383 C CA . ALA A 1 189 ? -10.924 9.413 -12.202 1.00 35.78 189 ALA A CA 1
ATOM 1384 C C . ALA A 1 189 ? -10.883 10.408 -13.372 1.00 35.78 189 ALA A C 1
ATOM 1386 O O . ALA A 1 189 ? -11.844 10.526 -14.126 1.00 35.78 189 ALA A O 1
ATOM 1387 N N . ASP A 1 190 ? -9.783 11.153 -13.487 1.00 35.84 190 ASP A N 1
ATOM 1388 C CA . ASP A 1 190 ? -9.501 11.988 -14.650 1.00 35.84 190 ASP A CA 1
ATOM 1389 C C . ASP A 1 190 ? -9.356 11.045 -15.857 1.00 35.84 190 ASP A C 1
ATOM 1391 O O . ASP A 1 190 ? -8.450 10.209 -15.855 1.00 35.84 190 ASP A O 1
ATOM 1395 N N . PRO A 1 191 ? -10.244 11.118 -16.865 1.00 34.47 191 PRO A N 1
ATOM 1396 C CA . PRO A 1 191 ? -10.313 10.145 -17.956 1.00 34.47 191 PRO A CA 1
ATOM 1397 C C . PRO A 1 191 ? -9.188 10.297 -18.993 1.00 34.47 191 PRO A C 1
ATOM 1399 O O . PRO A 1 191 ? -9.199 9.627 -20.026 1.00 34.47 191 PRO A O 1
ATOM 1402 N N . ARG A 1 192 ? -8.218 11.191 -18.772 1.00 41.03 192 ARG A N 1
ATOM 1403 C CA . ARG A 1 192 ? -7.054 11.334 -19.653 1.00 41.03 192 ARG A CA 1
ATOM 1404 C C . ARG A 1 192 ? -6.030 10.230 -19.358 1.00 41.03 192 ARG A C 1
ATOM 1406 O O . ARG A 1 192 ? -5.816 9.926 -18.185 1.00 41.03 192 ARG A O 1
ATOM 1413 N N . PRO A 1 193 ? -5.346 9.661 -20.374 1.00 37.41 193 PRO A N 1
ATOM 1414 C CA . PRO A 1 193 ? -4.211 8.772 -20.144 1.00 37.41 193 PRO A CA 1
ATOM 1415 C C . PRO A 1 193 ? -3.213 9.484 -19.234 1.00 37.41 193 PRO A C 1
ATOM 1417 O O . PRO A 1 193 ? -2.643 10.511 -19.610 1.00 37.41 193 PRO A O 1
ATOM 1420 N N . ARG A 1 194 ? -3.071 8.993 -18.002 1.00 47.25 194 ARG A N 1
ATOM 1421 C CA . ARG A 1 194 ? -2.149 9.580 -17.038 1.00 47.25 194 ARG A CA 1
ATOM 1422 C C . ARG A 1 194 ? -0.754 9.214 -17.516 1.00 47.25 194 ARG A C 1
ATOM 1424 O O . ARG A 1 194 ? -0.358 8.055 -17.422 1.00 47.25 194 ARG A O 1
ATOM 1431 N N . GLU A 1 195 ? -0.035 10.184 -18.067 1.00 46.19 195 GLU A N 1
ATOM 1432 C CA . GLU A 1 195 ? 1.409 10.060 -18.216 1.00 46.19 195 GLU A CA 1
ATOM 1433 C C . GLU A 1 195 ? 1.957 9.693 -16.834 1.00 46.19 195 GLU A C 1
ATOM 1435 O O . GLU A 1 195 ? 1.711 10.396 -15.849 1.00 46.19 195 GLU A O 1
ATOM 1440 N N . ILE A 1 196 ? 2.589 8.523 -16.725 1.00 53.84 196 ILE A N 1
ATOM 1441 C CA . ILE A 1 196 ? 3.136 8.073 -15.452 1.00 53.84 196 ILE A CA 1
ATOM 1442 C C . ILE A 1 196 ? 4.361 8.949 -15.202 1.00 53.84 196 ILE A C 1
ATOM 1444 O O . ILE A 1 196 ? 5.417 8.720 -15.772 1.00 53.84 196 ILE A O 1
ATOM 1448 N N . THR A 1 197 ? 4.210 9.980 -14.372 1.00 51.31 197 THR A N 1
ATOM 1449 C CA . THR A 1 197 ? 5.315 10.838 -13.909 1.00 51.31 197 THR A CA 1
ATOM 1450 C C . THR A 1 197 ? 5.944 10.314 -12.614 1.00 51.31 197 THR A C 1
ATOM 1452 O O . THR A 1 197 ? 6.748 11.003 -11.992 1.00 51.31 197 THR A O 1
ATOM 1455 N N . ALA A 1 198 ? 5.535 9.118 -12.176 1.00 59.12 198 ALA A N 1
ATOM 1456 C CA . ALA A 1 198 ? 6.012 8.456 -10.969 1.00 59.12 198 ALA A CA 1
ATOM 1457 C C . ALA A 1 198 ? 7.515 8.169 -11.047 1.00 59.12 198 ALA A C 1
ATOM 1459 O O . ALA A 1 198 ? 8.013 7.711 -12.081 1.00 59.12 198 ALA A O 1
ATOM 1460 N N . THR A 1 199 ? 8.215 8.405 -9.938 1.00 66.25 199 THR A N 1
ATOM 1461 C CA . THR A 1 199 ? 9.674 8.244 -9.839 1.00 66.25 199 THR A CA 1
ATOM 1462 C C . THR A 1 199 ? 10.083 7.114 -8.896 1.00 66.25 199 THR A C 1
ATOM 1464 O O . THR A 1 199 ? 11.199 6.610 -9.012 1.00 66.25 199 THR A O 1
ATOM 1467 N N . SER A 1 200 ? 9.194 6.660 -8.004 1.00 82.12 200 SER A N 1
ATOM 1468 C CA . SER A 1 200 ? 9.451 5.516 -7.123 1.00 82.12 200 SER A CA 1
ATOM 1469 C C . SER A 1 200 ? 8.897 4.200 -7.684 1.00 82.12 200 SER A C 1
ATOM 1471 O O . SER A 1 200 ? 7.903 4.170 -8.412 1.00 82.12 200 SER A O 1
ATOM 1473 N N . GLY A 1 201 ? 9.513 3.075 -7.308 1.00 82.00 201 GLY A N 1
ATOM 1474 C CA . GLY A 1 201 ? 9.082 1.752 -7.771 1.00 82.00 201 GLY A CA 1
ATOM 1475 C C . GLY A 1 201 ? 7.678 1.365 -7.307 1.00 82.00 201 GLY A C 1
ATOM 1476 O O . GLY A 1 201 ? 6.923 0.779 -8.079 1.00 82.00 201 GLY A O 1
ATOM 1477 N N . ALA A 1 202 ? 7.306 1.762 -6.087 1.00 76.75 202 ALA A N 1
ATOM 1478 C CA . ALA A 1 202 ? 5.966 1.565 -5.541 1.00 76.75 202 ALA A CA 1
ATOM 1479 C C . ALA A 1 202 ? 4.905 2.345 -6.331 1.00 76.75 202 ALA A C 1
ATOM 1481 O O . ALA A 1 202 ? 3.847 1.812 -6.654 1.00 76.75 202 ALA A O 1
ATOM 1482 N N . GLU A 1 203 ? 5.180 3.600 -6.692 1.00 73.88 203 GLU A N 1
ATOM 1483 C CA . GLU A 1 203 ? 4.240 4.386 -7.490 1.00 73.88 203 GLU A CA 1
ATOM 1484 C C . GLU A 1 203 ? 4.116 3.852 -8.916 1.00 73.88 203 GLU A C 1
ATOM 1486 O O . GLU A 1 203 ? 3.014 3.862 -9.456 1.00 73.88 203 GLU A O 1
ATOM 1491 N N . VAL A 1 204 ? 5.200 3.372 -9.532 1.00 84.00 204 VAL A N 1
ATOM 1492 C CA . VAL A 1 204 ? 5.120 2.732 -10.854 1.00 84.00 204 VAL A CA 1
ATOM 1493 C C . VAL A 1 204 ? 4.306 1.437 -10.773 1.00 84.00 204 VAL A C 1
ATOM 1495 O O . VAL A 1 204 ? 3.428 1.242 -11.610 1.00 84.00 204 VAL A O 1
ATOM 1498 N N . TYR A 1 205 ? 4.523 0.598 -9.750 1.00 84.12 205 TYR A N 1
ATOM 1499 C CA . TYR A 1 205 ? 3.738 -0.622 -9.503 1.00 84.12 205 TYR A CA 1
ATOM 1500 C C . TYR A 1 205 ? 2.22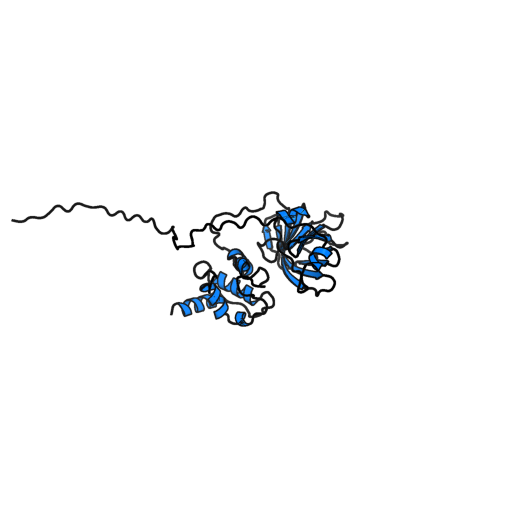7 -0.341 -9.444 1.00 84.12 205 TYR A C 1
ATOM 1502 O O . TYR A 1 205 ? 1.414 -1.081 -10.001 1.00 84.12 205 TYR A O 1
ATOM 1510 N N . GLU A 1 206 ? 1.857 0.763 -8.799 1.00 74.38 206 GLU A N 1
ATOM 1511 C CA . GLU A 1 206 ? 0.471 1.204 -8.654 1.00 74.38 206 GLU A CA 1
ATOM 1512 C C . GLU A 1 206 ? -0.102 1.827 -9.930 1.00 74.38 206 GLU A C 1
ATOM 1514 O O . GLU A 1 206 ? -1.154 1.408 -10.416 1.00 74.38 206 GLU A O 1
ATOM 1519 N N . HIS A 1 207 ? 0.589 2.807 -10.517 1.00 78.31 207 HIS A N 1
ATOM 1520 C CA . HIS A 1 207 ? 0.090 3.532 -11.689 1.00 78.31 207 HIS A CA 1
ATOM 1521 C C . HIS A 1 207 ? 0.032 2.648 -12.938 1.00 78.31 207 HIS A C 1
ATOM 1523 O O . HIS A 1 207 ? -0.898 2.784 -13.731 1.00 78.31 207 HIS A O 1
ATOM 1529 N N . ALA A 1 208 ? 0.973 1.711 -13.086 1.00 84.94 208 ALA A N 1
ATOM 1530 C CA . ALA A 1 208 ? 0.936 0.693 -14.135 1.00 84.94 208 ALA A CA 1
ATOM 1531 C C . ALA A 1 208 ? -0.037 -0.458 -13.815 1.00 84.94 208 ALA A C 1
ATOM 1533 O O . ALA A 1 208 ? -0.180 -1.383 -14.612 1.00 84.94 208 ALA A O 1
ATOM 1534 N N . ARG A 1 209 ? -0.717 -0.407 -12.659 1.00 82.88 209 ARG A N 1
ATOM 1535 C CA . ARG A 1 209 ? -1.698 -1.394 -12.188 1.00 82.88 209 ARG A CA 1
ATOM 1536 C C . ARG A 1 209 ? -1.160 -2.820 -12.111 1.00 82.88 209 ARG A C 1
ATOM 1538 O O . ARG A 1 209 ? -1.908 -3.778 -12.290 1.00 82.88 209 ARG A O 1
ATOM 1545 N N . CYS A 1 210 ? 0.116 -2.980 -11.762 1.00 87.94 210 CYS A N 1
ATOM 1546 C CA . CYS A 1 210 ? 0.723 -4.293 -11.539 1.00 87.94 210 CYS A CA 1
ATOM 1547 C C . CYS A 1 210 ? -0.025 -5.070 -10.440 1.00 87.94 210 CYS A C 1
ATOM 1549 O O . CYS A 1 210 ? -0.266 -6.273 -10.571 1.00 87.94 210 CYS A O 1
ATOM 1551 N N . PHE A 1 211 ? -0.473 -4.362 -9.395 1.00 82.25 211 PHE A N 1
ATOM 1552 C CA . PHE A 1 211 ? -1.245 -4.932 -8.288 1.00 82.25 211 PHE A CA 1
ATOM 1553 C C . PHE A 1 211 ? -2.556 -5.601 -8.726 1.00 82.25 211 PHE A C 1
ATOM 1555 O O . PHE A 1 211 ? -3.034 -6.487 -8.022 1.00 82.25 211 PHE A O 1
ATOM 1562 N N . ALA A 1 212 ? -3.141 -5.200 -9.862 1.00 78.81 212 ALA A N 1
ATOM 1563 C CA . ALA A 1 212 ? -4.423 -5.731 -10.316 1.00 78.81 212 ALA A CA 1
ATOM 1564 C C . ALA A 1 212 ? -4.347 -7.237 -10.613 1.00 78.81 212 ALA A C 1
ATOM 1566 O O . ALA A 1 212 ? -5.318 -7.956 -10.391 1.00 78.81 212 ALA A O 1
ATOM 1567 N N . CYS A 1 213 ? -3.183 -7.716 -11.063 1.00 83.56 213 CYS A N 1
ATOM 1568 C CA . CYS A 1 213 ? -2.945 -9.133 -11.337 1.00 83.56 213 CYS A CA 1
ATOM 1569 C C . CYS A 1 213 ? -2.060 -9.795 -10.278 1.00 83.56 213 CYS A C 1
ATOM 1571 O O . CYS A 1 213 ? -2.288 -10.954 -9.940 1.00 83.56 213 CYS A O 1
ATOM 1573 N N . HIS A 1 214 ? -1.064 -9.076 -9.756 1.00 90.00 214 HIS A N 1
ATOM 1574 C CA . HIS A 1 214 ? -0.056 -9.633 -8.847 1.00 90.00 214 HIS A CA 1
ATOM 1575 C C . HIS A 1 214 ? -0.357 -9.403 -7.355 1.00 90.00 214 HIS A C 1
ATOM 1577 O O . HIS A 1 214 ? 0.379 -9.866 -6.480 1.00 90.00 214 HIS A O 1
ATOM 1583 N N . GLY A 1 215 ? -1.447 -8.695 -7.051 1.00 73.38 215 GLY A N 1
ATOM 1584 C CA . GLY A 1 215 ? -1.857 -8.329 -5.700 1.00 73.38 215 GLY A CA 1
ATOM 1585 C C . GLY A 1 215 ? -1.048 -7.162 -5.122 1.00 73.38 215 GLY A C 1
ATOM 1586 O O . GLY A 1 215 ? 0.146 -7.007 -5.378 1.00 73.38 215 GLY A O 1
ATOM 1587 N N . GLY A 1 216 ? -1.684 -6.340 -4.283 1.00 72.56 216 GLY A N 1
ATOM 1588 C CA . GLY A 1 216 ? -1.004 -5.228 -3.592 1.00 72.56 216 GLY A CA 1
ATOM 1589 C C . GLY A 1 216 ? 0.054 -5.686 -2.577 1.00 72.56 216 GLY A C 1
ATOM 1590 O O . GLY A 1 216 ? 0.992 -4.960 -2.270 1.00 72.56 216 GLY A O 1
ATOM 1591 N N . LEU A 1 217 ? -0.070 -6.925 -2.090 1.00 74.25 217 LEU A N 1
ATOM 1592 C CA . LEU A 1 217 ? 0.859 -7.556 -1.145 1.00 74.25 217 LEU A CA 1
ATOM 1593 C C . LEU A 1 217 ? 1.729 -8.653 -1.783 1.00 74.25 217 LEU A C 1
ATOM 1595 O O . LEU A 1 217 ? 2.338 -9.450 -1.066 1.00 74.25 217 LEU A O 1
ATOM 1599 N N . GLY A 1 218 ? 1.743 -8.732 -3.118 1.00 76.62 218 GLY A N 1
ATOM 1600 C CA . GLY A 1 218 ? 2.522 -9.724 -3.857 1.00 76.62 218 GLY A CA 1
ATOM 1601 C C . GLY A 1 218 ? 2.020 -11.168 -3.722 1.00 76.62 218 GLY A C 1
ATOM 1602 O O . GLY A 1 218 ? 2.781 -12.084 -4.014 1.00 76.62 218 GLY A O 1
ATOM 1603 N N . TYR A 1 219 ? 0.778 -11.396 -3.272 1.00 78.06 219 TYR A N 1
ATOM 1604 C CA . TYR A 1 219 ? 0.174 -12.741 -3.182 1.00 78.06 219 TYR A CA 1
ATOM 1605 C C . TYR A 1 219 ? -0.182 -13.356 -4.540 1.00 78.06 219 TYR A C 1
ATOM 1607 O O . TYR A 1 219 ? -0.593 -14.510 -4.597 1.00 78.06 219 TYR A O 1
ATOM 1615 N N . GLY A 1 220 ? -0.051 -12.601 -5.629 1.00 79.62 220 GLY A N 1
ATOM 1616 C CA . GLY A 1 220 ? -0.488 -13.056 -6.938 1.00 79.62 220 GLY A CA 1
ATOM 1617 C C . GLY A 1 220 ? -2.011 -13.084 -7.070 1.00 79.62 220 GLY A C 1
ATOM 1618 O O . GLY A 1 220 ? -2.750 -12.473 -6.294 1.00 79.62 220 GLY A O 1
ATOM 1619 N N . GLY A 1 221 ? -2.470 -13.776 -8.104 1.00 79.25 221 GLY A N 1
ATOM 1620 C CA . GLY A 1 221 ? -3.868 -13.895 -8.487 1.00 79.25 221 GLY A CA 1
ATOM 1621 C C . GLY A 1 221 ? -3.944 -14.330 -9.942 1.00 79.25 221 GLY A C 1
ATOM 1622 O O . GLY A 1 221 ? -3.583 -15.455 -10.279 1.00 79.25 221 GLY A O 1
ATOM 1623 N N . ALA A 1 222 ? -4.369 -13.417 -10.818 1.00 82.25 222 ALA A N 1
ATOM 1624 C CA . ALA A 1 222 ? -4.260 -13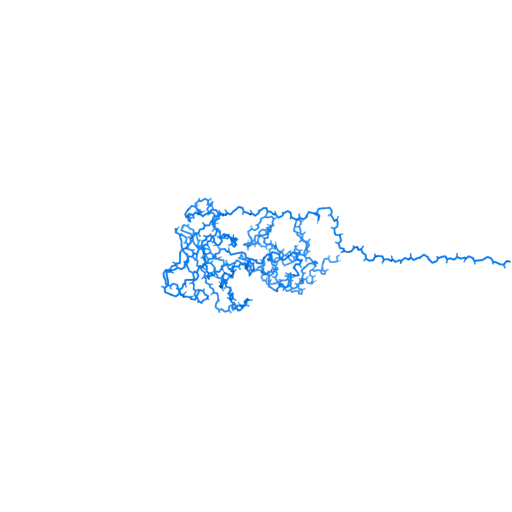.619 -12.263 1.00 82.25 222 ALA A CA 1
ATOM 1625 C C . ALA A 1 222 ? -2.791 -13.643 -12.731 1.00 82.25 222 ALA A C 1
ATOM 1627 O O . ALA A 1 222 ? -2.452 -14.338 -13.686 1.00 82.25 222 ALA A O 1
ATOM 1628 N N . GLY A 1 223 ? -1.925 -12.886 -12.051 1.00 87.50 223 GLY A N 1
ATOM 1629 C CA . GLY A 1 223 ? -0.477 -12.919 -12.224 1.00 87.50 223 GLY A CA 1
ATOM 1630 C C . GLY A 1 223 ? 0.207 -13.763 -11.137 1.00 87.50 223 GLY A C 1
ATOM 1631 O O . GLY A 1 223 ? -0.371 -13.968 -10.067 1.00 87.50 223 GLY A O 1
ATOM 1632 N N . PRO A 1 224 ? 1.444 -14.235 -11.375 1.00 90.19 224 PRO A N 1
ATOM 1633 C CA . PRO A 1 224 ? 2.234 -14.940 -10.368 1.00 90.19 224 PRO A CA 1
ATOM 1634 C C . PRO A 1 224 ? 2.439 -14.142 -9.075 1.00 90.19 224 PRO A C 1
ATOM 1636 O O . PRO A 1 224 ? 2.484 -12.909 -9.094 1.00 90.19 224 PRO A O 1
ATOM 1639 N N . GLU A 1 225 ? 2.616 -14.861 -7.968 1.00 88.50 225 GLU A N 1
ATOM 1640 C CA . GLU A 1 225 ? 3.022 -14.284 -6.687 1.00 88.50 225 GLU A CA 1
ATOM 1641 C C . GLU A 1 225 ? 4.479 -13.797 -6.710 1.00 88.50 225 GLU A C 1
ATOM 1643 O O . GLU A 1 225 ? 5.322 -14.314 -7.445 1.00 88.50 225 GLU A O 1
ATOM 1648 N N . PHE A 1 226 ? 4.782 -12.805 -5.874 1.00 90.88 226 PHE A N 1
ATOM 1649 C CA . PHE A 1 226 ? 6.125 -12.241 -5.728 1.00 90.88 226 PHE A CA 1
ATOM 1650 C C . PHE A 1 226 ? 6.789 -12.560 -4.388 1.00 90.88 226 PHE A C 1
ATOM 1652 O O . PHE A 1 226 ? 7.988 -12.349 -4.238 1.00 90.88 226 PHE A O 1
ATOM 1659 N N . ARG A 1 227 ? 6.052 -13.059 -3.398 1.00 84.19 227 ARG A N 1
ATOM 1660 C CA . ARG A 1 227 ? 6.566 -13.283 -2.040 1.00 84.19 227 ARG A CA 1
ATOM 1661 C C . ARG A 1 227 ? 7.608 -14.396 -1.992 1.00 84.19 227 ARG A C 1
ATOM 1663 O O . ARG A 1 227 ? 7.282 -15.546 -2.256 1.00 84.19 227 ARG A O 1
ATOM 1670 N N . GLY A 1 228 ? 8.842 -14.070 -1.609 1.00 70.81 228 GLY A N 1
ATOM 1671 C CA . GLY A 1 228 ? 9.913 -15.053 -1.395 1.00 70.81 228 GLY A CA 1
ATOM 1672 C C . GLY A 1 228 ? 10.248 -15.902 -2.625 1.00 70.81 228 GLY A C 1
ATOM 1673 O O . GLY A 1 228 ? 10.831 -16.976 -2.488 1.00 70.81 228 GLY A O 1
ATOM 1674 N N . HIS A 1 229 ? 9.855 -15.458 -3.820 1.00 78.44 229 HIS A N 1
ATOM 1675 C CA . HIS A 1 229 ? 9.903 -16.290 -5.011 1.00 78.44 229 HIS A CA 1
ATOM 1676 C C . HIS A 1 229 ? 11.288 -16.203 -5.672 1.00 78.44 229 HIS A C 1
ATOM 1678 O O . HIS A 1 229 ? 11.667 -15.159 -6.205 1.00 78.44 229 HIS A O 1
ATOM 1684 N N . GLU A 1 230 ? 12.048 -17.304 -5.687 1.00 83.56 230 GLU A N 1
ATOM 1685 C CA . GLU A 1 230 ? 13.458 -17.317 -6.127 1.00 83.56 230 GLU A CA 1
ATOM 1686 C C . GLU A 1 230 ? 13.675 -16.848 -7.572 1.00 83.56 230 GLU A C 1
ATOM 1688 O O . GLU A 1 230 ? 14.719 -16.266 -7.872 1.00 83.56 230 GLU A O 1
ATOM 1693 N N . ASN A 1 231 ? 12.692 -17.018 -8.466 1.00 85.31 231 ASN A N 1
ATOM 1694 C CA . ASN A 1 231 ? 12.790 -16.513 -9.846 1.00 85.31 231 ASN A CA 1
ATOM 1695 C C . ASN A 1 231 ? 12.971 -14.988 -9.923 1.00 85.31 231 ASN A C 1
ATOM 1697 O O . ASN A 1 231 ? 13.453 -14.485 -10.935 1.00 85.31 231 ASN A O 1
ATOM 1701 N N . LEU A 1 232 ? 12.625 -14.248 -8.864 1.00 93.12 232 LEU A N 1
ATOM 1702 C CA . LEU A 1 232 ? 12.870 -12.811 -8.793 1.00 93.12 232 LEU A CA 1
ATOM 1703 C C . LEU A 1 232 ? 14.349 -12.467 -8.592 1.00 93.12 232 LEU A C 1
ATOM 1705 O O . LEU A 1 232 ? 14.701 -11.302 -8.747 1.00 93.12 232 LEU A O 1
ATOM 1709 N N . SER A 1 233 ? 15.218 -13.439 -8.285 1.00 92.81 233 SER A N 1
ATOM 1710 C CA . SER A 1 233 ? 16.673 -13.245 -8.205 1.00 92.81 233 SER A CA 1
ATOM 1711 C C . SER A 1 233 ? 17.317 -12.967 -9.566 1.00 92.81 233 SER A C 1
ATOM 1713 O O . SER A 1 233 ? 18.257 -12.169 -9.647 1.00 92.81 233 SER A O 1
ATOM 1715 N N . ASP A 1 234 ? 16.761 -13.521 -10.646 1.00 95.44 234 ASP A N 1
ATOM 1716 C CA . ASP A 1 234 ? 17.203 -13.269 -12.017 1.00 95.44 234 ASP A CA 1
ATOM 1717 C C . ASP A 1 234 ? 16.653 -11.921 -12.512 1.00 95.44 234 ASP A C 1
ATOM 1719 O O . ASP A 1 234 ? 15.461 -11.755 -12.778 1.00 95.44 234 ASP A O 1
ATOM 1723 N N . ASP A 1 235 ? 17.532 -10.922 -12.613 1.00 95.25 235 ASP A N 1
ATOM 1724 C CA . ASP A 1 235 ? 17.145 -9.570 -13.027 1.00 95.25 235 ASP A CA 1
ATOM 1725 C C . ASP A 1 235 ? 16.672 -9.519 -14.482 1.00 95.25 235 ASP A C 1
ATOM 1727 O O . ASP A 1 235 ? 15.729 -8.794 -14.812 1.00 95.25 235 ASP A O 1
ATOM 1731 N N . LYS A 1 236 ? 17.256 -10.359 -15.340 1.00 95.56 236 LYS A N 1
ATOM 1732 C CA . LYS A 1 236 ? 16.890 -10.488 -16.744 1.00 95.56 236 LYS A CA 1
ATOM 1733 C C . LYS A 1 236 ? 15.500 -11.084 -16.888 1.00 95.56 236 LYS A C 1
ATOM 1735 O O . LYS A 1 236 ? 14.769 -10.672 -17.789 1.00 95.56 236 LYS A O 1
ATOM 1740 N N . HIS A 1 237 ? 15.123 -12.004 -16.004 1.00 94.50 237 HIS A N 1
ATOM 1741 C CA . HIS A 1 237 ? 13.771 -12.546 -15.961 1.00 94.50 237 HIS A CA 1
ATOM 1742 C C . HIS A 1 237 ? 12.741 -11.464 -15.602 1.00 94.50 237 HIS A C 1
ATOM 1744 O O . HIS A 1 237 ? 11.793 -11.262 -16.361 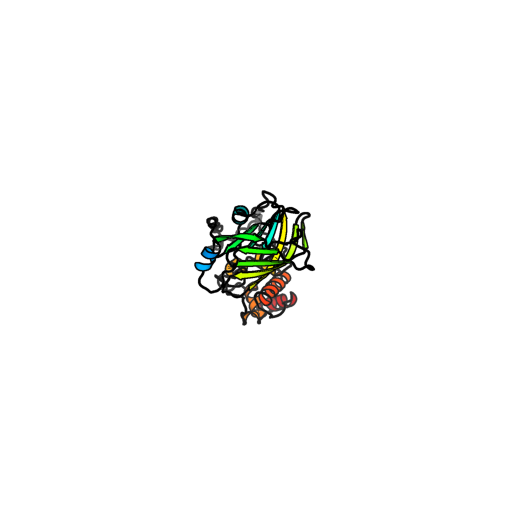1.00 94.50 237 HIS A O 1
ATOM 1750 N N . VAL A 1 238 ? 12.957 -10.718 -14.511 1.00 96.69 238 VAL A N 1
ATOM 1751 C CA . VAL A 1 238 ? 12.017 -9.683 -14.028 1.00 96.69 238 VAL A CA 1
ATOM 1752 C C . VAL A 1 238 ? 11.856 -8.547 -15.041 1.00 96.69 238 VAL A C 1
ATOM 1754 O O . VAL A 1 238 ? 10.748 -8.273 -15.505 1.00 96.69 238 VAL A O 1
ATOM 1757 N N . ILE A 1 239 ? 12.967 -7.923 -15.446 1.00 97.88 239 ILE A N 1
ATOM 1758 C CA . ILE A 1 239 ? 12.965 -6.839 -16.443 1.00 97.88 239 ILE A CA 1
ATOM 1759 C C . ILE A 1 239 ? 12.399 -7.361 -17.761 1.00 97.88 239 ILE A C 1
ATOM 1761 O O . ILE A 1 239 ? 11.645 -6.679 -18.458 1.00 97.88 239 ILE A O 1
ATOM 1765 N N . GLY A 1 240 ? 12.745 -8.603 -18.093 1.00 96.50 240 GLY A N 1
ATOM 1766 C CA . GLY A 1 240 ? 12.279 -9.267 -19.283 1.00 96.50 240 GLY A CA 1
ATOM 1767 C C . GLY A 1 240 ? 10.758 -9.378 -19.336 1.00 96.50 240 GLY A C 1
ATOM 1768 O O . GLY A 1 240 ? 10.167 -8.993 -20.346 1.00 96.50 240 GLY A O 1
ATOM 1769 N N . ALA A 1 241 ? 10.137 -9.868 -18.266 1.00 96.25 241 ALA A N 1
ATOM 1770 C CA . ALA A 1 241 ? 8.691 -10.016 -18.171 1.00 96.25 241 ALA A CA 1
ATOM 1771 C C . ALA A 1 241 ? 7.969 -8.667 -18.306 1.00 96.25 241 ALA A C 1
ATOM 1773 O O . ALA A 1 241 ? 7.027 -8.566 -19.084 1.00 96.25 241 ALA A O 1
ATOM 1774 N N . ILE A 1 242 ? 8.461 -7.616 -17.642 1.00 97.38 242 ILE A N 1
ATOM 1775 C CA . ILE A 1 242 ? 7.863 -6.270 -17.702 1.00 97.38 242 ILE A CA 1
ATOM 1776 C C . ILE A 1 242 ? 7.933 -5.694 -19.118 1.00 97.38 242 ILE A C 1
ATOM 1778 O O . ILE A 1 242 ? 6.958 -5.150 -19.630 1.00 97.38 242 ILE A O 1
ATOM 1782 N N . LEU A 1 243 ? 9.078 -5.840 -19.782 1.00 96.88 243 LEU A N 1
ATOM 1783 C CA . LEU A 1 243 ? 9.250 -5.350 -21.145 1.00 96.88 243 LEU A CA 1
ATOM 1784 C C . LEU A 1 243 ? 8.352 -6.092 -22.149 1.00 96.88 243 LEU A C 1
ATOM 1786 O O . LEU A 1 243 ? 7.799 -5.450 -23.034 1.00 96.88 243 LEU A O 1
ATOM 1790 N N . SER A 1 244 ? 8.229 -7.421 -22.046 1.00 94.56 244 SER A N 1
ATOM 1791 C CA . SER A 1 244 ? 7.580 -8.232 -23.089 1.00 94.56 244 SER A CA 1
ATOM 1792 C C . SER A 1 244 ? 6.130 -8.611 -22.815 1.00 94.56 244 SER A C 1
ATOM 1794 O O . SER A 1 244 ? 5.454 -8.981 -23.764 1.00 94.56 244 SER A O 1
ATOM 1796 N N . GLY A 1 245 ? 5.672 -8.575 -21.562 1.00 93.94 245 GLY A N 1
ATOM 1797 C CA . GLY A 1 245 ? 4.310 -8.968 -21.199 1.00 93.94 245 GLY A CA 1
ATOM 1798 C C . GLY A 1 245 ? 3.983 -10.431 -21.538 1.00 93.94 245 GLY A C 1
ATOM 1799 O O . GLY A 1 245 ? 3.322 -10.700 -22.537 1.00 93.94 245 GLY A O 1
ATOM 1800 N N . PRO A 1 246 ? 4.490 -11.424 -20.785 1.00 90.69 246 PRO A N 1
ATOM 1801 C CA . PRO A 1 246 ? 4.196 -12.826 -21.069 1.00 90.69 246 PRO A CA 1
ATOM 1802 C C . PRO A 1 246 ? 2.729 -13.187 -20.778 1.00 90.69 246 PRO A C 1
ATOM 1804 O O . PRO A 1 246 ? 2.188 -12.862 -19.721 1.00 90.69 246 PRO A O 1
ATOM 1807 N N . GLY A 1 247 ? 2.112 -13.955 -21.681 1.00 91.00 247 GLY A N 1
ATOM 1808 C CA . GLY A 1 247 ? 0.727 -14.409 -21.533 1.00 91.00 247 GLY A CA 1
ATOM 1809 C C . GLY A 1 247 ? -0.261 -13.248 -21.632 1.00 91.00 247 GLY A C 1
ATOM 1810 O O . GLY A 1 247 ? -0.224 -12.495 -22.597 1.00 91.00 247 GLY A O 1
ATOM 1811 N N . GLU A 1 248 ? -1.122 -13.110 -20.624 1.00 90.19 248 GLU A N 1
ATOM 1812 C CA . GLU A 1 248 ? -2.092 -12.008 -20.510 1.00 90.19 248 GLU A CA 1
ATOM 1813 C C . GLU A 1 248 ? -1.486 -10.745 -19.863 1.00 90.19 248 GLU A C 1
ATOM 1815 O O . GLU A 1 248 ? -2.164 -9.727 -19.727 1.00 90.19 248 GLU A O 1
ATOM 1820 N N . MET A 1 249 ? -0.220 -10.793 -19.420 1.00 95.38 249 MET A N 1
ATOM 1821 C CA . MET A 1 249 ? 0.453 -9.623 -18.854 1.00 95.38 249 MET A CA 1
ATOM 1822 C C . MET A 1 249 ? 0.719 -8.598 -19.968 1.00 95.38 249 MET A C 1
ATOM 1824 O O . MET A 1 249 ? 1.353 -8.954 -20.958 1.00 95.38 249 MET A O 1
ATOM 1828 N N . PRO A 1 250 ? 0.313 -7.323 -19.825 1.00 91.94 250 PRO A N 1
ATOM 1829 C CA . PRO A 1 250 ? 0.635 -6.297 -20.812 1.00 91.94 250 PRO A CA 1
ATOM 1830 C C . PRO A 1 250 ? 2.146 -6.089 -20.960 1.00 91.94 250 PRO A C 1
ATOM 1832 O O . PRO A 1 250 ? 2.900 -6.185 -19.990 1.00 91.94 250 PRO A O 1
ATOM 1835 N N . ALA A 1 251 ? 2.592 -5.764 -22.173 1.00 94.94 251 ALA A N 1
ATOM 1836 C CA . ALA A 1 251 ? 3.962 -5.330 -22.414 1.00 94.94 251 ALA A CA 1
ATOM 1837 C C . ALA A 1 251 ? 4.116 -3.850 -22.037 1.00 94.94 251 ALA A C 1
ATOM 1839 O O . ALA A 1 251 ? 3.343 -3.011 -22.495 1.00 94.94 251 ALA A O 1
ATOM 1840 N N . PHE A 1 252 ? 5.139 -3.520 -21.247 1.00 95.81 252 PHE A N 1
ATOM 1841 C CA . PHE A 1 252 ? 5.391 -2.148 -20.790 1.00 95.81 252 PHE A CA 1
ATOM 1842 C C . PHE A 1 252 ? 6.607 -1.490 -21.457 1.00 95.81 252 PHE A C 1
ATOM 1844 O O . PHE A 1 252 ? 7.012 -0.395 -21.062 1.00 95.81 252 PHE A O 1
ATOM 1851 N N . ALA A 1 253 ? 7.206 -2.134 -22.468 1.00 94.19 253 ALA A N 1
ATOM 1852 C CA . ALA A 1 253 ? 8.394 -1.618 -23.152 1.00 94.19 253 ALA A CA 1
ATOM 1853 C C . ALA A 1 253 ? 8.201 -0.215 -23.747 1.00 94.19 253 ALA A C 1
ATOM 1855 O O . ALA A 1 253 ? 9.148 0.572 -23.718 1.00 94.19 253 ALA A O 1
ATOM 1856 N N . ASP A 1 254 ? 7.008 0.108 -24.237 1.00 91.25 254 ASP A N 1
ATOM 1857 C CA . ASP A 1 254 ? 6.743 1.394 -24.893 1.00 91.25 254 ASP A CA 1
ATOM 1858 C C . ASP A 1 254 ? 6.048 2.407 -23.974 1.00 91.25 254 ASP A C 1
ATOM 1860 O O . ASP A 1 254 ? 5.935 3.580 -24.319 1.00 91.25 254 ASP A O 1
ATOM 1864 N N . THR A 1 255 ? 5.597 1.972 -22.793 1.00 88.75 255 THR A N 1
ATOM 1865 C CA . THR A 1 255 ? 4.828 2.806 -21.858 1.00 88.75 255 THR A CA 1
ATOM 1866 C C . THR A 1 255 ? 5.634 3.264 -20.649 1.00 88.75 255 THR A C 1
ATOM 1868 O O . THR A 1 255 ? 5.317 4.306 -20.084 1.00 88.75 255 THR A O 1
ATOM 1871 N N . LEU A 1 256 ? 6.641 2.493 -20.221 1.00 93.62 256 LEU A N 1
ATOM 1872 C CA . LEU A 1 256 ? 7.488 2.824 -19.073 1.00 93.62 256 LEU A CA 1
ATOM 1873 C C . LEU A 1 256 ? 8.917 3.146 -19.516 1.00 93.62 256 LEU A C 1
ATOM 1875 O O . LEU A 1 256 ? 9.508 2.441 -20.345 1.00 93.62 256 LEU A O 1
ATOM 1879 N N . THR A 1 257 ? 9.503 4.186 -18.921 1.00 94.44 257 THR A N 1
ATOM 1880 C CA . THR A 1 257 ? 10.912 4.537 -19.152 1.00 94.44 257 THR A CA 1
ATOM 1881 C C . THR A 1 257 ? 11.856 3.515 -18.512 1.00 94.44 257 THR A C 1
ATOM 1883 O O . THR A 1 257 ? 11.453 2.675 -17.703 1.00 94.44 257 THR A O 1
ATOM 1886 N N . ASN A 1 258 ? 13.147 3.569 -18.851 1.00 95.50 258 ASN A N 1
ATOM 1887 C CA . ASN A 1 258 ? 14.137 2.674 -18.241 1.00 95.50 258 ASN A CA 1
ATOM 1888 C C . ASN A 1 258 ? 14.257 2.904 -16.732 1.00 95.50 258 ASN A C 1
ATOM 1890 O O . ASN A 1 258 ? 14.421 1.950 -15.978 1.00 95.50 258 ASN A O 1
ATOM 1894 N N . GLU A 1 259 ? 14.122 4.155 -16.299 1.00 93.44 259 GLU A N 1
ATOM 1895 C CA . GLU A 1 259 ? 14.125 4.557 -14.896 1.00 93.44 259 GLU A CA 1
ATOM 1896 C C . GLU A 1 259 ? 12.930 3.954 -14.159 1.00 93.44 259 GLU A C 1
ATOM 1898 O O . GLU A 1 259 ? 13.090 3.378 -13.087 1.00 93.44 259 GLU A O 1
ATOM 1903 N N . GLN A 1 260 ? 11.744 4.000 -14.766 1.00 93.75 260 GLN A N 1
ATOM 1904 C CA . GLN A 1 260 ? 10.527 3.445 -14.176 1.00 93.75 260 GLN A CA 1
ATOM 1905 C C . GLN A 1 260 ? 10.568 1.923 -14.090 1.00 93.75 260 GLN A C 1
ATOM 1907 O O . GLN A 1 260 ? 10.203 1.355 -13.062 1.00 93.75 260 GLN A O 1
ATOM 1912 N N . ILE A 1 261 ? 11.060 1.259 -15.138 1.00 97.06 261 ILE A N 1
ATOM 1913 C CA . ILE A 1 261 ? 11.236 -0.196 -15.140 1.00 97.06 261 ILE A CA 1
ATOM 1914 C C . ILE A 1 261 ? 12.273 -0.605 -14.093 1.00 97.06 261 ILE A C 1
ATOM 1916 O O . ILE A 1 261 ? 12.042 -1.562 -13.355 1.00 97.06 261 ILE A O 1
ATOM 1920 N N . ALA A 1 262 ? 13.388 0.117 -13.980 1.00 96.06 262 ALA A N 1
ATOM 1921 C CA . ALA A 1 262 ? 14.394 -0.143 -12.956 1.00 96.06 262 ALA A CA 1
ATOM 1922 C C . ALA A 1 262 ? 13.821 0.029 -11.542 1.00 96.06 262 ALA A C 1
ATOM 1924 O O . ALA A 1 262 ? 14.015 -0.835 -10.683 1.00 96.06 262 ALA A O 1
ATOM 1925 N N . ALA A 1 263 ? 13.051 1.097 -11.322 1.00 91.38 263 ALA A N 1
ATOM 1926 C CA . ALA A 1 263 ? 12.413 1.384 -10.047 1.00 91.38 263 ALA A CA 1
ATOM 1927 C C . ALA A 1 263 ? 11.400 0.294 -9.654 1.00 91.38 263 ALA A C 1
ATOM 1929 O O . ALA A 1 263 ? 11.498 -0.262 -8.560 1.00 91.38 263 ALA A O 1
ATOM 1930 N N . VAL A 1 264 ? 10.460 -0.068 -10.537 1.00 95.75 264 VAL A N 1
ATOM 1931 C CA . VAL A 1 264 ? 9.441 -1.090 -10.226 1.00 95.75 264 VAL A CA 1
ATOM 1932 C C . VAL A 1 264 ? 10.042 -2.489 -10.099 1.00 95.75 264 VAL A C 1
ATOM 1934 O O . VAL A 1 264 ? 9.648 -3.247 -9.216 1.00 95.75 264 VAL A O 1
ATOM 1937 N N . SER A 1 265 ? 11.052 -2.822 -10.909 1.00 96.75 265 SER A N 1
ATOM 1938 C CA . SER A 1 265 ? 11.744 -4.110 -10.796 1.00 96.75 265 SER A CA 1
ATOM 1939 C C . SER A 1 265 ? 12.514 -4.206 -9.479 1.00 96.75 265 SER A C 1
ATOM 1941 O O . SER A 1 265 ? 12.517 -5.261 -8.851 1.00 96.75 265 SER A O 1
ATOM 1943 N N . THR A 1 266 ? 13.128 -3.103 -9.031 1.00 92.69 266 THR A N 1
ATOM 1944 C CA . THR A 1 266 ? 13.757 -3.015 -7.705 1.00 92.69 266 THR A CA 1
ATOM 1945 C C . THR A 1 266 ? 12.728 -3.250 -6.610 1.00 92.69 266 THR A C 1
ATOM 1947 O O . THR A 1 266 ? 12.926 -4.140 -5.793 1.00 92.69 266 THR A O 1
ATOM 1950 N N . TYR A 1 267 ? 11.604 -2.532 -6.647 1.00 88.94 267 TYR A N 1
ATOM 1951 C CA . TYR A 1 267 ? 10.525 -2.681 -5.669 1.00 88.94 267 TYR A CA 1
ATOM 1952 C C . TYR A 1 267 ? 10.041 -4.136 -5.560 1.00 88.94 267 TYR A C 1
ATOM 1954 O O . TYR A 1 267 ? 10.014 -4.702 -4.473 1.00 88.94 267 TYR A O 1
ATOM 1962 N N . ILE A 1 268 ? 9.776 -4.805 -6.686 1.00 94.31 268 ILE A N 1
ATOM 1963 C CA . ILE A 1 268 ? 9.378 -6.224 -6.697 1.00 94.31 268 ILE A CA 1
ATOM 1964 C C . ILE A 1 268 ? 10.452 -7.123 -6.047 1.00 94.31 268 ILE A C 1
ATOM 1966 O O . ILE A 1 268 ? 10.130 -8.057 -5.312 1.00 94.31 268 ILE A O 1
ATOM 1970 N N . ARG A 1 269 ? 11.738 -6.834 -6.280 1.00 93.38 269 ARG A N 1
ATOM 1971 C CA . ARG A 1 269 ? 12.890 -7.615 -5.790 1.00 93.38 269 ARG A CA 1
ATOM 1972 C C . ARG A 1 269 ? 13.286 -7.356 -4.338 1.00 93.38 269 ARG A C 1
ATOM 1974 O O . ARG A 1 269 ? 14.092 -8.122 -3.803 1.00 93.38 269 ARG A O 1
ATOM 1981 N N . THR A 1 270 ? 12.773 -6.297 -3.718 1.00 84.38 270 THR A N 1
ATOM 1982 C CA . THR A 1 270 ? 13.144 -5.883 -2.352 1.00 84.38 270 THR A CA 1
ATOM 1983 C C . THR A 1 270 ? 11.969 -5.843 -1.381 1.00 84.38 270 THR A C 1
ATOM 1985 O O . THR A 1 270 ? 12.156 -5.553 -0.202 1.00 84.38 270 THR A O 1
ATOM 1988 N N . ASN A 1 271 ? 10.756 -6.127 -1.852 1.00 81.00 271 ASN A N 1
ATOM 1989 C CA . ASN A 1 271 ? 9.552 -6.121 -1.032 1.00 81.00 271 ASN A CA 1
ATOM 1990 C C . ASN A 1 271 ? 9.031 -7.537 -0.779 1.00 81.00 271 ASN A C 1
ATOM 1992 O O . ASN A 1 271 ? 9.433 -8.509 -1.412 1.00 81.00 271 ASN A O 1
ATOM 1996 N N . TRP A 1 272 ? 8.141 -7.652 0.206 1.00 81.81 272 TRP A N 1
ATOM 1997 C CA . TRP A 1 272 ? 7.451 -8.895 0.563 1.00 81.81 272 TRP A CA 1
ATOM 1998 C C . TRP A 1 272 ? 8.374 -10.083 0.902 1.00 81.81 272 TRP A C 1
ATOM 2000 O O . TRP A 1 272 ? 8.077 -11.233 0.582 1.00 81.81 272 TRP A O 1
ATOM 2010 N N . GLY A 1 273 ? 9.486 -9.792 1.584 1.00 75.31 273 GLY A N 1
ATOM 2011 C CA . GLY A 1 273 ? 10.475 -10.787 2.016 1.00 75.31 273 GLY A CA 1
ATOM 2012 C C . GLY A 1 273 ? 11.589 -11.054 1.002 1.00 75.31 273 GLY A C 1
ATOM 2013 O O . GLY A 1 273 ? 12.475 -11.858 1.281 1.00 75.31 273 GLY A O 1
ATOM 2014 N N . ASN A 1 274 ? 11.577 -10.373 -0.146 1.00 81.56 274 ASN A N 1
ATOM 2015 C CA . ASN A 1 274 ? 12.630 -10.478 -1.149 1.00 81.56 274 ASN A CA 1
ATOM 2016 C C . ASN A 1 274 ? 13.843 -9.612 -0.785 1.00 81.56 274 ASN A C 1
ATOM 2018 O O . ASN A 1 274 ? 13.704 -8.522 -0.233 1.00 81.56 274 ASN A O 1
ATOM 2022 N N . ASN A 1 275 ? 15.041 -10.085 -1.132 1.00 85.75 275 ASN A N 1
ATOM 2023 C CA . ASN A 1 275 ? 16.286 -9.335 -0.960 1.00 85.75 275 ASN A CA 1
ATOM 2024 C C . ASN A 1 275 ? 17.261 -9.628 -2.109 1.00 85.75 275 ASN A C 1
ATOM 2026 O O . ASN A 1 275 ? 18.379 -10.099 -1.905 1.00 85.75 275 ASN A O 1
ATOM 2030 N N . PHE A 1 276 ? 16.812 -9.398 -3.342 1.00 89.56 276 PHE A N 1
ATOM 2031 C CA . PHE A 1 276 ? 17.603 -9.704 -4.540 1.00 89.56 276 PHE A CA 1
ATOM 2032 C C . PHE A 1 276 ? 18.406 -8.507 -5.067 1.00 89.56 276 PHE A C 1
ATOM 2034 O O . PHE A 1 276 ? 19.029 -8.591 -6.125 1.00 89.56 276 PHE A O 1
ATOM 2041 N N . GLY A 1 277 ? 18.414 -7.402 -4.323 1.00 83.75 277 GLY A N 1
ATOM 2042 C CA . GLY A 1 277 ? 19.140 -6.186 -4.668 1.00 83.75 277 GLY A CA 1
ATOM 2043 C C . GLY A 1 277 ? 18.476 -5.350 -5.773 1.00 83.75 277 GLY A C 1
ATOM 2044 O O . GLY A 1 277 ? 17.542 -5.809 -6.444 1.00 83.75 277 GLY A O 1
ATOM 2045 N N . PRO A 1 278 ? 18.949 -4.104 -5.943 1.00 91.00 278 PRO A N 1
ATOM 2046 C CA . PRO A 1 278 ? 18.355 -3.139 -6.855 1.00 91.00 278 PRO A CA 1
ATOM 2047 C C . PRO A 1 278 ? 18.725 -3.397 -8.317 1.00 91.00 278 PRO A C 1
ATOM 2049 O O . PRO A 1 278 ? 19.735 -4.025 -8.630 1.00 91.00 278 PRO A O 1
ATOM 2052 N N . ILE A 1 279 ? 17.917 -2.837 -9.211 1.00 94.25 279 ILE A N 1
ATOM 2053 C CA . ILE A 1 279 ? 18.146 -2.774 -10.654 1.00 94.25 279 ILE A CA 1
ATOM 2054 C C . ILE A 1 279 ? 18.395 -1.319 -11.043 1.00 94.25 279 ILE A C 1
ATOM 2056 O O . ILE A 1 279 ? 17.688 -0.421 -10.589 1.00 94.25 279 ILE A O 1
ATOM 2060 N N . THR A 1 280 ? 19.376 -1.089 -11.917 1.00 93.31 280 THR A N 1
ATOM 2061 C CA . THR A 1 280 ? 19.680 0.250 -12.439 1.00 93.31 280 THR A CA 1
ATOM 2062 C C . THR A 1 280 ? 19.042 0.489 -13.815 1.00 93.31 280 THR A C 1
ATOM 2064 O O . THR A 1 280 ? 18.779 -0.472 -14.548 1.00 93.31 280 THR A O 1
ATOM 2067 N N . PRO A 1 281 ? 18.810 1.751 -14.222 1.00 95.56 281 PRO A N 1
ATOM 2068 C CA . PRO A 1 281 ? 18.311 2.069 -15.564 1.00 95.56 281 PRO A CA 1
ATOM 2069 C C . PRO A 1 281 ? 19.228 1.552 -16.684 1.00 95.56 281 PRO A C 1
ATOM 2071 O O . PRO A 1 281 ? 18.749 1.079 -17.716 1.00 95.56 281 PRO A O 1
ATOM 2074 N N . GLU A 1 282 ? 20.548 1.567 -16.477 1.00 96.38 282 GLU A N 1
ATOM 2075 C CA . GLU A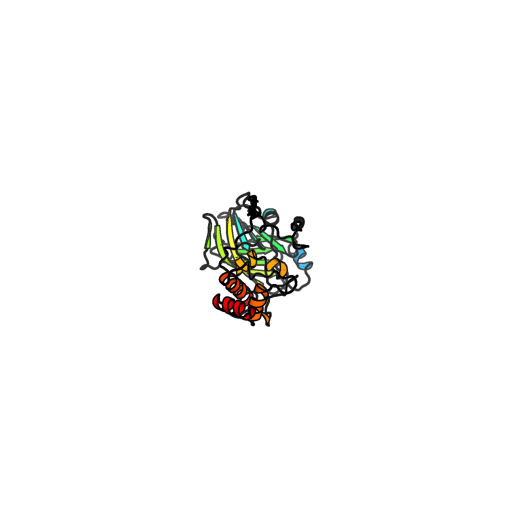 1 282 ? 21.536 1.058 -17.438 1.00 96.38 282 GLU A CA 1
ATOM 2076 C C . GLU A 1 282 ? 21.341 -0.438 -17.683 1.00 96.38 282 GLU A C 1
ATOM 2078 O O . GLU A 1 282 ? 21.394 -0.895 -18.827 1.00 96.38 282 GLU A O 1
ATOM 2083 N N . ARG A 1 283 ? 21.025 -1.194 -16.625 1.00 97.00 283 ARG A N 1
ATOM 2084 C CA . ARG A 1 283 ? 20.734 -2.622 -16.734 1.00 97.00 283 ARG A CA 1
ATOM 2085 C C . ARG A 1 283 ? 19.496 -2.892 -17.592 1.00 97.00 283 ARG A C 1
ATOM 2087 O O . ARG A 1 283 ? 19.482 -3.831 -18.389 1.00 97.00 283 ARG A O 1
ATOM 2094 N N . VAL A 1 284 ? 18.475 -2.039 -17.494 1.00 97.44 284 VAL A N 1
ATOM 2095 C CA . VAL A 1 284 ? 17.285 -2.118 -18.357 1.00 97.44 284 VAL A CA 1
ATOM 2096 C C . VAL A 1 284 ? 17.651 -1.843 -19.819 1.00 97.44 284 VAL A C 1
ATOM 2098 O O . VAL A 1 284 ? 17.201 -2.567 -20.710 1.00 97.44 284 VAL A O 1
ATOM 2101 N N . VAL A 1 285 ? 18.513 -0.852 -20.080 1.00 97.25 285 VAL A N 1
ATOM 2102 C CA . VAL A 1 285 ? 19.016 -0.551 -21.433 1.00 97.25 285 VAL A CA 1
ATOM 2103 C C . VAL A 1 285 ? 19.764 -1.744 -22.033 1.00 97.25 285 VAL A C 1
ATOM 2105 O O . VAL A 1 285 ? 19.539 -2.077 -23.199 1.00 97.25 285 VAL A O 1
ATOM 2108 N N . GLU A 1 286 ? 20.634 -2.403 -21.265 1.00 96.56 286 GLU A N 1
ATOM 2109 C CA . GLU A 1 286 ? 21.345 -3.610 -21.708 1.00 96.56 286 GLU A CA 1
ATOM 2110 C C . GLU A 1 286 ? 20.375 -4.719 -22.129 1.00 96.56 286 GLU A C 1
ATOM 2112 O O . GLU A 1 286 ? 20.526 -5.312 -23.200 1.00 96.56 286 GLU A O 1
ATOM 2117 N N . ILE A 1 287 ? 19.344 -4.973 -21.318 1.00 95.56 287 ILE A N 1
ATOM 2118 C CA . ILE A 1 287 ? 18.374 -6.035 -21.593 1.00 95.56 287 ILE A CA 1
ATOM 2119 C C . ILE A 1 287 ? 17.511 -5.702 -22.811 1.00 95.56 287 ILE A C 1
ATOM 2121 O O . ILE A 1 287 ? 17.285 -6.590 -23.635 1.00 95.56 287 ILE A O 1
ATOM 2125 N N . ARG A 1 288 ? 17.092 -4.439 -22.984 1.00 93.00 288 ARG A N 1
ATOM 2126 C CA . ARG A 1 288 ? 16.391 -3.986 -24.199 1.00 93.00 288 ARG A CA 1
ATOM 2127 C C . ARG A 1 288 ? 17.214 -4.249 -25.459 1.00 93.00 288 ARG A C 1
ATOM 2129 O O . ARG A 1 288 ? 16.674 -4.770 -26.428 1.00 93.00 288 ARG A O 1
ATOM 2136 N N . LYS A 1 289 ? 18.516 -3.939 -25.434 1.00 91.25 289 LYS A N 1
ATOM 2137 C CA . LYS A 1 289 ? 19.424 -4.202 -26.564 1.00 91.25 289 LYS A CA 1
ATOM 2138 C C . LYS A 1 289 ? 19.554 -5.694 -26.850 1.00 91.25 289 LYS A C 1
ATOM 2140 O O . LYS A 1 289 ? 19.373 -6.095 -27.988 1.00 91.25 289 LYS A O 1
ATOM 2145 N N . SER A 1 290 ? 19.745 -6.514 -25.814 1.00 85.88 290 SER A N 1
ATOM 2146 C CA . SER A 1 290 ? 19.908 -7.975 -25.946 1.00 85.88 290 SER A CA 1
ATOM 2147 C C . SER A 1 290 ? 18.696 -8.728 -26.518 1.00 85.88 290 SER A C 1
ATOM 2149 O O . SER A 1 290 ? 18.751 -9.945 -26.666 1.00 85.88 290 SER A O 1
ATOM 2151 N N . ARG A 1 291 ? 17.583 -8.025 -26.753 1.00 73.44 291 ARG A N 1
ATOM 2152 C CA . ARG A 1 291 ? 16.325 -8.547 -27.302 1.00 73.44 291 ARG A CA 1
ATOM 2153 C C . ARG A 1 291 ? 16.009 -8.033 -28.705 1.00 73.44 291 ARG A C 1
ATOM 2155 O O . ARG A 1 291 ? 15.062 -8.523 -29.310 1.00 73.44 291 ARG A O 1
ATOM 2162 N N . ALA A 1 292 ? 16.728 -7.012 -29.170 1.00 63.81 292 ALA A N 1
ATOM 2163 C CA . ALA A 1 292 ? 16.611 -6.499 -30.532 1.00 63.81 292 ALA A CA 1
ATOM 2164 C C . ALA A 1 292 ? 17.469 -7.300 -31.532 1.00 63.81 292 ALA A C 1
ATOM 2166 O O . ALA A 1 292 ? 17.278 -7.147 -32.738 1.00 63.81 292 ALA A O 1
ATOM 2167 N N . ASP A 1 293 ? 18.378 -8.132 -31.013 1.00 44.12 293 ASP A N 1
ATOM 2168 C CA . ASP A 1 293 ? 19.205 -9.106 -31.736 1.00 44.12 293 ASP A CA 1
ATOM 2169 C C . ASP A 1 293 ? 18.542 -10.496 -31.741 1.00 44.12 293 ASP A C 1
ATOM 2171 O O . ASP A 1 293 ? 18.654 -11.200 -32.773 1.00 44.12 293 ASP A O 1
#

Foldseek 3Di:
DDDDDDDDDDDDPPPPDDPPDPPDVPPPPPPPPDPPPDQAAADAPVVLCVPDDPDDFDQDFDDPVNFVVAAAWWKKFWDLEPPGGGQKIWHQDDVPDAFTKMWGDTNRHIYIWGWDPPDDSDCQCAWTWTDGDQKIKIKDFDPPAWDDPDPFKIKGWIKIWIGGVPDDIDIGITMMMIGTPDVPPPPDPPPDLPQQPDQALRSLCVSVVVCVAQNSLQVGHVHHRLAPDCLLLPLLSQLVCQQPVPDVGDHCVPRDALSNSQRNSQCSQVHNNHDNHGGDSVNSVVSVVVVVD

Organism: NCBI:txid1774971

Secondary structure (DSSP, 8-state):
------------------SS----TTS-----PPPP-PPPPB--HHHHHHTS-SS--PEEP--HHHHHHH--SEEEEEESSTTSPEEEEEE-PPTTSPPPEEEEEETTEEEEEEEPTT--S-TTTS-EEEEETTEEEEEEE-SS--EEEETTEEEEEEEEEEEETTS--EEEEEEEEEEE--TT-------S-------SHHHHHHHTTTHHHH-TTS--SSSPP-TT-GGGG-HHHHHHHHHH--TTSPP-TTTS-HHHHHHHHHHHHHSTT-------HHHHHHHHHTTT-

InterPro domains:
  IPR008168 Cytochrome c, class IC [PR00605] (208-219)
  IPR008168 Cytochrome c, class IC [PR00605] (246-268)
  IPR009056 Cytochrome c-like domain [PF13442] (198-268)
  IPR009056 Cytochrome c-like domain [PS51007] (196-272)
  IPR036909 Cytochrome c-like domain superfamily [G3DSA:1.10.760.10] (183-293)
  IPR036909 Cytochrome c-like domain superfamily [SSF46626] (196-283)
  IPR046514 Domain of unknown function DUF6692 [PF20402] (7-179)
  IPR051459 Cytochrome c-type Dehydrogenase [PTHR35008] (191-290)